Protein AF-A0A4R8S9M1-F1 (afdb_monomer_lite)

pLDDT: mean 86.36, std 16.36, range [26.0, 98.5]

Organism: NCBI:txid404941

Radius of gyration: 27.09 Å; chains: 1; bounding box: 75×40×61 Å

Structure (mmCIF, N/CA/C/O backbone):
data_AF-A0A4R8S9M1-F1
#
_entry.id   AF-A0A4R8S9M1-F1
#
loop_
_atom_site.group_PDB
_atom_site.id
_atom_site.type_symbol
_atom_site.label_atom_id
_atom_site.label_alt_id
_atom_site.label_comp_id
_atom_site.label_asym_id
_atom_site.label_entity_id
_atom_site.label_seq_id
_atom_site.pdbx_PDB_ins_code
_atom_site.Cartn_x
_atom_site.Cartn_y
_atom_site.Cartn_z
_atom_site.occupancy
_atom_site.B_iso_or_equiv
_atom_site.auth_seq_id
_atom_site.auth_comp_id
_atom_site.auth_asym_id
_atom_site.auth_atom_id
_atom_site.pdbx_PDB_model_num
ATOM 1 N N . MET A 1 1 ? -19.007 9.137 26.734 1.00 47.69 1 MET A N 1
ATOM 2 C CA . MET A 1 1 ? -18.682 9.636 25.382 1.00 47.69 1 MET A CA 1
ATOM 3 C C . MET A 1 1 ? -19.934 10.293 24.834 1.00 47.69 1 MET A C 1
ATOM 5 O O . MET A 1 1 ? -21.015 9.793 25.123 1.00 47.69 1 MET A O 1
ATOM 9 N N . THR A 1 2 ? -19.823 11.434 24.161 1.00 54.94 2 THR A N 1
ATOM 10 C CA . THR A 1 2 ? -20.973 12.052 23.487 1.00 54.94 2 THR A CA 1
ATOM 11 C C . THR A 1 2 ? -21.366 11.189 22.285 1.00 54.94 2 THR A C 1
ATOM 13 O O . THR A 1 2 ? -20.493 10.705 21.569 1.00 54.94 2 THR A O 1
ATOM 16 N N . ASP A 1 3 ? -22.663 10.936 22.097 1.00 81.00 3 ASP A N 1
ATOM 17 C CA . ASP A 1 3 ? -23.198 10.080 21.023 1.00 81.00 3 ASP A CA 1
ATOM 18 C C . ASP A 1 3 ? -23.434 10.921 19.754 1.00 81.00 3 ASP A C 1
ATOM 20 O O . ASP A 1 3 ? -24.541 11.008 19.219 1.00 81.00 3 ASP A O 1
ATOM 24 N N . ASP A 1 4 ? -22.381 11.617 19.326 1.00 90.38 4 ASP A N 1
ATOM 25 C CA . ASP A 1 4 ? -22.380 12.538 18.192 1.00 90.38 4 ASP A CA 1
ATOM 26 C C . ASP A 1 4 ? -21.537 11.983 17.036 1.00 90.38 4 ASP A C 1
ATOM 28 O O . ASP A 1 4 ? -20.560 11.265 17.250 1.00 90.38 4 ASP A O 1
ATOM 32 N N . VAL A 1 5 ? -21.888 12.359 15.806 1.00 91.06 5 VAL A N 1
ATOM 33 C CA . VAL A 1 5 ? -21.135 12.055 14.583 1.00 91.06 5 VAL A CA 1
ATOM 34 C C . VAL A 1 5 ? -20.460 13.308 14.036 1.00 91.06 5 VAL A C 1
ATOM 36 O O . VAL A 1 5 ? -20.968 14.421 14.192 1.00 91.06 5 VAL A O 1
ATOM 39 N N . VAL A 1 6 ? -19.335 13.135 13.344 1.00 92.38 6 VAL A N 1
ATOM 40 C CA . VAL A 1 6 ? -18.637 14.225 12.645 1.00 92.38 6 VAL A CA 1
ATOM 41 C C . VAL A 1 6 ? -19.187 14.352 11.226 1.00 92.38 6 VAL A C 1
ATOM 43 O O . VAL A 1 6 ? -19.059 13.423 10.435 1.00 92.38 6 VAL A O 1
ATOM 46 N N . LEU A 1 7 ? -19.776 15.497 10.887 1.00 93.38 7 LEU A N 1
ATOM 47 C CA . LEU A 1 7 ? -20.257 15.797 9.537 1.00 93.38 7 LEU A CA 1
ATOM 48 C C . LEU A 1 7 ? -19.093 16.155 8.611 1.00 93.38 7 LEU A C 1
ATOM 50 O O . LEU A 1 7 ? -18.141 16.819 9.032 1.00 93.38 7 LEU A O 1
ATOM 54 N N . LEU A 1 8 ? -19.202 15.764 7.344 1.00 90.19 8 LEU A N 1
ATOM 55 C CA . LEU A 1 8 ? -18.190 15.982 6.316 1.00 90.19 8 LEU A CA 1
ATOM 56 C C . LEU A 1 8 ? -18.757 16.771 5.129 1.00 90.19 8 LEU A C 1
ATOM 58 O O . LEU A 1 8 ? -19.916 16.611 4.752 1.00 90.19 8 LEU A O 1
ATOM 62 N N . ASP A 1 9 ? -17.921 17.615 4.523 1.00 86.88 9 ASP A N 1
ATOM 63 C CA . ASP A 1 9 ? -18.188 18.197 3.206 1.00 86.88 9 ASP A CA 1
ATOM 64 C C . ASP A 1 9 ? -17.932 17.175 2.079 1.00 86.88 9 ASP A C 1
ATOM 66 O O . ASP A 1 9 ? -17.386 16.093 2.302 1.00 86.88 9 ASP A O 1
ATOM 70 N N . ASP A 1 10 ? -18.281 17.515 0.836 1.00 83.44 10 ASP A N 1
ATOM 71 C CA . ASP A 1 10 ? -18.080 16.614 -0.310 1.00 83.44 10 ASP A CA 1
ATOM 72 C C . ASP A 1 10 ? -16.610 16.264 -0.591 1.00 83.44 10 ASP A C 1
ATOM 74 O O . ASP A 1 10 ? -16.338 15.257 -1.251 1.00 83.44 10 ASP A O 1
ATOM 78 N N . ALA A 1 11 ? -15.671 17.063 -0.076 1.00 78.94 11 ALA A N 1
ATOM 79 C CA . ALA A 1 11 ? -14.236 16.814 -0.150 1.00 78.94 11 ALA A CA 1
ATOM 80 C C . ALA A 1 11 ? -13.717 15.954 1.022 1.00 78.94 11 ALA A C 1
ATOM 82 O O . ALA A 1 11 ? -12.509 15.743 1.124 1.00 78.94 11 ALA A O 1
ATOM 83 N N . GLY A 1 12 ? -14.599 15.464 1.902 1.00 79.38 12 GLY A N 1
ATOM 84 C CA . GLY A 1 12 ? -14.258 14.617 3.046 1.00 79.38 12 GLY A CA 1
ATOM 85 C C . GLY A 1 12 ? -13.687 15.378 4.246 1.00 79.38 12 GLY A C 1
ATOM 86 O O . GLY A 1 12 ? -13.106 14.762 5.137 1.00 79.38 12 GLY A O 1
ATOM 87 N N . ARG A 1 13 ? -13.817 16.709 4.290 1.00 83.19 13 ARG A N 1
ATOM 88 C CA . ARG A 1 13 ? -13.321 17.539 5.397 1.00 83.19 13 ARG A CA 1
ATOM 89 C C . ARG A 1 13 ? -14.402 17.719 6.450 1.00 83.19 13 ARG A C 1
ATOM 91 O O . ARG A 1 13 ? -15.551 17.997 6.115 1.00 83.19 13 ARG A O 1
ATOM 98 N N . ALA A 1 14 ? -14.016 17.625 7.720 1.00 87.50 14 ALA A N 1
ATOM 99 C CA . ALA A 1 14 ? -14.917 17.888 8.836 1.00 87.50 14 ALA A CA 1
ATOM 100 C C . ALA A 1 14 ? -15.514 19.300 8.740 1.00 87.50 14 ALA A C 1
ATOM 102 O O . ALA A 1 14 ? -14.780 20.288 8.674 1.00 87.50 14 ALA A O 1
ATOM 103 N N . CYS A 1 15 ? -16.844 19.384 8.730 1.00 89.62 15 CYS A N 1
ATOM 104 C CA . CYS A 1 15 ? -17.589 20.634 8.565 1.00 89.62 15 CYS A CA 1
ATOM 105 C C . CYS A 1 15 ? -18.629 20.877 9.673 1.00 89.62 15 CYS A C 1
ATOM 107 O O . CYS A 1 15 ? -19.204 21.962 9.741 1.00 89.62 15 CYS A O 1
ATOM 109 N N . GLY A 1 16 ? -18.852 19.904 10.564 1.00 92.12 16 GLY A N 1
ATOM 110 C CA . GLY A 1 16 ? -19.790 20.034 11.677 1.00 92.12 16 GLY A CA 1
ATOM 111 C C . GLY A 1 16 ? -19.888 18.777 12.539 1.00 92.12 16 GLY A C 1
ATOM 112 O O . GLY A 1 16 ? -19.141 17.819 12.353 1.00 92.12 16 GLY A O 1
ATOM 113 N N . ILE A 1 17 ? -20.819 18.794 13.492 1.00 93.62 17 ILE A N 1
ATOM 114 C CA . ILE A 1 17 ? -21.136 17.681 14.395 1.00 93.62 17 ILE A CA 1
ATOM 115 C C . ILE A 1 17 ? -22.664 17.575 14.483 1.00 93.62 17 ILE A C 1
ATOM 117 O O . ILE A 1 17 ? -23.342 18.605 14.499 1.00 93.62 17 ILE A O 1
ATOM 121 N N . ALA A 1 18 ? -23.209 16.359 14.539 1.00 91.69 18 ALA A N 1
ATOM 122 C CA . ALA A 1 18 ? -24.642 16.122 14.716 1.00 91.69 18 ALA A CA 1
ATOM 123 C C . ALA A 1 18 ? -24.915 14.961 15.687 1.00 91.69 18 ALA A C 1
ATOM 125 O O . ALA A 1 18 ? -24.119 14.024 15.729 1.00 91.69 18 ALA A O 1
ATOM 126 N N . PRO A 1 19 ? -26.048 14.948 16.413 1.00 91.44 19 PRO A N 1
ATOM 127 C CA . PRO A 1 19 ? -26.391 13.824 17.278 1.00 91.44 19 PRO A CA 1
ATOM 128 C C . PRO A 1 19 ? -26.652 12.552 16.464 1.00 91.44 19 PRO A C 1
ATOM 130 O O . PRO A 1 19 ? -27.522 12.529 15.586 1.00 91.44 19 PRO A O 1
ATOM 133 N N . LYS A 1 20 ? -25.965 11.455 16.798 1.00 86.56 20 LYS A N 1
ATOM 134 C CA . LYS A 1 20 ? -26.131 10.143 16.144 1.00 86.56 20 LYS A CA 1
ATOM 135 C C . LYS A 1 20 ? -27.573 9.648 16.205 1.00 86.56 20 LYS A C 1
ATOM 137 O O . LYS A 1 20 ? -28.086 9.055 15.252 1.00 86.56 20 LYS A O 1
ATOM 142 N N . ALA A 1 21 ? -28.236 9.933 17.325 1.00 84.38 21 ALA A N 1
ATOM 143 C CA . ALA A 1 21 ? -29.626 9.579 17.571 1.00 84.38 21 ALA A CA 1
ATOM 144 C C . ALA A 1 21 ? -30.597 10.185 16.547 1.00 84.38 21 ALA A C 1
ATOM 146 O O . ALA A 1 21 ? -31.678 9.633 16.360 1.00 84.38 21 ALA A O 1
ATOM 147 N N . THR A 1 22 ? -30.243 11.290 15.883 1.00 85.44 22 THR A N 1
ATOM 148 C CA . THR A 1 22 ? -31.132 11.999 14.949 1.00 85.44 22 THR A CA 1
ATOM 149 C C . THR A 1 22 ? -30.590 12.103 13.530 1.00 85.44 22 THR A C 1
ATOM 151 O O . THR A 1 22 ? -31.388 12.322 12.634 1.00 85.44 22 THR A O 1
ATOM 154 N N . VAL A 1 23 ? -29.283 11.926 13.309 1.00 86.19 23 VAL A N 1
ATOM 155 C CA . VAL A 1 23 ? -28.641 12.177 12.003 1.00 86.19 23 VAL A CA 1
ATOM 156 C C . VAL A 1 23 ? -29.057 11.204 10.891 1.00 86.19 23 VAL A C 1
ATOM 158 O O . VAL A 1 23 ? -28.962 11.555 9.723 1.00 86.19 23 VAL A O 1
ATOM 161 N N . HIS A 1 24 ? -29.523 10.000 11.241 1.00 85.81 24 HIS A N 1
ATOM 162 C CA . HIS A 1 24 ? -29.902 8.969 10.270 1.00 85.81 24 HIS A CA 1
ATOM 163 C C . HIS A 1 24 ? -31.395 9.057 9.906 1.00 85.81 24 HIS A C 1
ATOM 165 O O . HIS A 1 24 ? -32.248 8.484 10.599 1.00 85.81 24 HIS A O 1
ATOM 171 N N . ASP A 1 25 ? -31.716 9.745 8.814 1.00 86.44 25 ASP A N 1
ATOM 172 C CA . ASP A 1 25 ? -33.063 9.912 8.253 1.00 86.44 25 ASP A CA 1
ATOM 173 C C . ASP A 1 25 ? -33.055 9.784 6.711 1.00 86.44 25 ASP A C 1
ATOM 175 O O . ASP A 1 25 ? -32.211 9.079 6.159 1.00 86.44 25 ASP A O 1
ATOM 179 N N . ASP A 1 26 ? -34.027 10.364 6.002 1.00 82.75 26 ASP A N 1
ATOM 180 C CA . ASP A 1 26 ? -34.107 10.324 4.534 1.00 82.75 26 ASP A CA 1
ATOM 181 C C . ASP A 1 26 ? -33.144 11.302 3.833 1.00 82.75 26 ASP A C 1
ATOM 183 O O . ASP A 1 26 ? -32.863 11.160 2.637 1.00 82.75 26 ASP A O 1
ATOM 187 N N . ASN A 1 27 ? -32.573 12.243 4.588 1.00 87.31 27 ASN A N 1
ATOM 188 C CA . ASN A 1 27 ? -31.642 13.278 4.157 1.00 87.31 27 ASN A CA 1
ATOM 189 C C . ASN A 1 27 ? -30.312 13.235 4.935 1.00 87.31 27 ASN A C 1
ATOM 191 O O . ASN A 1 27 ? -29.633 14.259 5.038 1.00 87.31 27 ASN A O 1
ATOM 195 N N . THR A 1 28 ? -29.909 12.053 5.427 1.00 89.19 28 THR A N 1
ATOM 196 C CA . THR A 1 28 ? -28.671 11.846 6.197 1.00 89.19 28 THR A CA 1
ATOM 197 C C . THR A 1 28 ? -27.464 12.546 5.546 1.00 89.19 28 THR A C 1
ATOM 199 O O . THR A 1 28 ? -27.039 12.156 4.443 1.00 89.19 28 THR A O 1
ATOM 202 N N . PRO A 1 29 ? -26.882 13.572 6.200 1.00 91.94 29 PRO A N 1
ATOM 203 C CA . PRO A 1 29 ? -25.710 14.268 5.686 1.00 91.94 29 PRO A CA 1
ATOM 204 C C . PRO A 1 29 ? -24.499 13.334 5.651 1.00 91.94 29 PRO A C 1
ATOM 206 O O . PRO A 1 29 ? -24.433 12.348 6.388 1.00 91.94 29 PRO A O 1
ATOM 209 N N . LEU A 1 30 ? -23.525 13.654 4.795 1.00 94.62 30 LEU A N 1
ATOM 210 C CA . LEU A 1 30 ? -22.267 12.915 4.778 1.00 94.62 30 LEU A CA 1
ATOM 211 C C . LEU A 1 30 ? -21.588 13.057 6.143 1.00 94.62 30 LEU A C 1
ATOM 213 O O . LEU A 1 30 ? -21.436 14.170 6.649 1.00 94.62 30 LEU A O 1
ATOM 217 N N . HIS A 1 31 ? -21.183 11.943 6.736 1.00 94.88 31 HIS A N 1
ATOM 218 C CA . HIS A 1 31 ? -20.515 11.942 8.031 1.00 94.88 31 HIS A CA 1
ATOM 219 C C . HIS A 1 31 ? -19.437 10.858 8.115 1.00 94.88 31 HIS A C 1
ATOM 221 O O . HIS A 1 31 ? -19.335 9.977 7.258 1.00 94.88 31 HIS A O 1
ATOM 227 N N . LEU A 1 32 ? -18.566 10.988 9.111 1.00 94.06 32 LEU A N 1
ATOM 228 C CA . LEU A 1 32 ? -17.448 10.087 9.344 1.00 94.06 32 LEU A CA 1
ATOM 229 C C . LEU A 1 32 ? -17.903 8.863 10.138 1.00 94.06 32 LEU A C 1
ATOM 231 O O . LEU A 1 32 ? -18.552 8.991 11.178 1.00 94.06 32 LEU A O 1
ATOM 235 N N . ALA A 1 33 ? -17.482 7.694 9.678 1.00 96.50 33 ALA A N 1
ATOM 236 C CA . ALA A 1 33 ? -17.698 6.409 10.322 1.00 96.50 33 ALA A CA 1
ATOM 237 C C . ALA A 1 33 ? -16.436 5.544 10.228 1.00 96.50 33 ALA A C 1
ATOM 239 O O . ALA A 1 33 ? -15.411 5.971 9.698 1.00 96.50 33 ALA A O 1
ATOM 240 N N . PHE A 1 34 ? -16.508 4.316 10.729 1.00 97.44 34 PHE A N 1
ATOM 241 C CA . PHE A 1 34 ? -15.503 3.286 10.503 1.00 97.44 34 PHE A CA 1
ATOM 242 C C . PHE A 1 34 ? -16.144 1.908 10.370 1.00 97.44 34 PHE A C 1
ATOM 244 O O . PHE A 1 34 ? -17.232 1.632 10.888 1.00 97.44 34 PHE A O 1
ATOM 251 N N . SER A 1 35 ? -15.402 1.001 9.742 1.00 98.31 35 SER A N 1
ATOM 252 C CA . SER A 1 35 ? -15.750 -0.412 9.653 1.00 98.31 35 SER A CA 1
ATOM 253 C C . SER A 1 35 ? -14.556 -1.276 10.047 1.00 98.31 35 SER A C 1
ATOM 255 O O . SER A 1 35 ? -13.429 -0.944 9.701 1.00 98.31 35 SER A O 1
ATOM 257 N N . CYS A 1 36 ? -14.773 -2.376 10.767 1.00 98.12 36 CYS A N 1
ATOM 258 C CA . CYS A 1 36 ? -13.709 -3.251 11.255 1.00 98.12 36 CYS A CA 1
ATOM 259 C C . CYS A 1 36 ? -14.004 -4.735 10.975 1.00 98.12 36 CYS A C 1
ATOM 261 O O . CYS A 1 36 ? -15.110 -5.221 11.234 1.00 98.12 36 CYS A O 1
ATOM 263 N N . TYR A 1 37 ? -13.003 -5.456 10.464 1.00 98.25 37 TYR A N 1
ATOM 264 C CA . TYR A 1 37 ? -12.996 -6.913 10.314 1.00 98.25 37 TYR A CA 1
ATOM 265 C C . TYR A 1 37 ? -12.011 -7.524 11.315 1.00 98.25 37 TYR A C 1
ATOM 267 O O . TYR A 1 37 ? -10.806 -7.295 11.243 1.00 98.25 37 TYR A O 1
ATOM 275 N N . LEU A 1 38 ? -12.522 -8.323 12.241 1.00 97.75 38 LEU A N 1
ATOM 276 C CA . LEU A 1 38 ? -11.750 -9.044 13.239 1.00 97.75 38 LEU A CA 1
ATOM 277 C C . LEU A 1 38 ? -11.515 -10.471 12.760 1.00 97.75 38 LEU A C 1
ATOM 279 O O . LEU A 1 38 ? -12.460 -11.205 12.468 1.00 97.75 38 LEU A O 1
ATOM 283 N N . PHE A 1 39 ? -10.250 -10.853 12.695 1.00 95.19 39 PHE A N 1
ATOM 284 C CA . PHE A 1 39 ? -9.803 -12.184 12.333 1.00 95.19 39 PHE A CA 1
ATOM 285 C C . PHE A 1 39 ? -9.340 -12.965 13.561 1.00 95.19 39 PHE A C 1
ATOM 287 O O . PHE A 1 39 ? -9.036 -12.406 14.618 1.00 95.19 39 PHE A O 1
ATOM 294 N N . ASP A 1 40 ? -9.259 -14.280 13.413 1.00 86.88 40 ASP A N 1
ATOM 295 C CA . ASP A 1 40 ? -8.470 -15.087 14.329 1.00 86.88 40 ASP A CA 1
ATOM 296 C C . ASP A 1 40 ? -6.972 -14.755 14.149 1.00 86.88 40 ASP A C 1
ATOM 298 O O . ASP A 1 40 ? -6.581 -14.250 13.092 1.00 86.88 40 ASP A O 1
ATOM 302 N N . PRO A 1 41 ? -6.091 -15.075 15.113 1.00 84.31 41 PRO A N 1
ATOM 303 C CA . PRO A 1 41 ? -4.670 -14.730 15.022 1.00 84.31 41 PRO A CA 1
ATOM 304 C C . PRO A 1 41 ? -3.935 -15.306 13.798 1.00 84.31 41 PRO A C 1
ATOM 306 O O . PRO A 1 41 ? -2.836 -14.853 13.484 1.00 84.31 41 PRO A O 1
ATOM 309 N N . SER A 1 42 ? -4.502 -16.311 13.114 1.00 75.88 42 SER A N 1
ATOM 310 C CA . SER A 1 42 ? -3.957 -16.862 11.866 1.00 75.88 42 SER A CA 1
ATOM 311 C C . SER A 1 42 ? -4.493 -16.208 10.586 1.00 75.88 42 SER A C 1
ATOM 313 O O . SER A 1 42 ? -4.088 -16.629 9.504 1.00 75.88 42 SER A O 1
ATOM 315 N N . TYR A 1 43 ? -5.374 -15.205 10.688 1.00 80.81 43 TYR A N 1
ATOM 316 C CA . TYR A 1 43 ? -6.021 -14.518 9.559 1.00 80.81 43 TYR A CA 1
ATOM 317 C C . TYR A 1 43 ? -6.857 -15.424 8.645 1.00 80.81 43 TYR A C 1
ATOM 319 O O . TYR A 1 43 ? -7.178 -15.069 7.515 1.00 80.81 43 TYR A O 1
ATOM 327 N N . ARG A 1 44 ? -7.256 -16.610 9.114 1.00 77.00 44 ARG A N 1
ATOM 328 C CA . ARG A 1 44 ? -7.986 -17.582 8.286 1.00 77.00 44 ARG A CA 1
ATOM 329 C C . ARG A 1 44 ? -9.490 -17.452 8.428 1.00 77.00 44 ARG A C 1
ATOM 331 O O . ARG A 1 44 ? -10.212 -17.666 7.455 1.00 77.00 44 ARG A O 1
ATOM 338 N N . PHE A 1 45 ? -9.959 -17.128 9.623 1.00 87.06 45 PHE A N 1
ATOM 339 C CA . PHE A 1 45 ? -11.361 -16.988 9.964 1.00 87.06 45 PHE A CA 1
ATOM 340 C C . PHE A 1 45 ? -11.646 -15.547 10.346 1.00 87.06 45 PHE A C 1
ATOM 342 O O . PHE A 1 45 ? -10.889 -14.929 11.086 1.00 87.06 45 PHE A O 1
ATOM 349 N N . VAL A 1 46 ? -12.767 -15.033 9.862 1.00 97.12 46 VAL A N 1
ATOM 350 C CA . VAL A 1 46 ? -13.266 -13.699 10.165 1.00 97.12 46 VAL A CA 1
ATOM 351 C C . VAL A 1 46 ? -14.532 -13.799 11.006 1.00 97.12 46 VAL A C 1
ATOM 353 O O . VAL A 1 46 ? -15.376 -14.676 10.787 1.00 97.12 46 VAL A O 1
ATOM 356 N N . LEU A 1 47 ? -14.660 -12.908 11.981 1.00 98.25 47 LEU A N 1
ATOM 357 C CA . LEU A 1 47 ? -15.831 -12.793 12.830 1.00 98.25 47 LEU A CA 1
ATOM 358 C C . LEU A 1 47 ? -16.910 -11.995 12.098 1.00 98.25 47 LEU A C 1
ATOM 360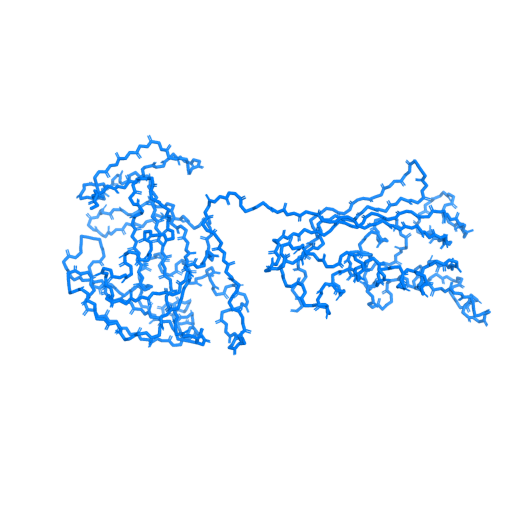 O O . LEU A 1 47 ? -16.729 -10.818 11.793 1.00 98.25 47 LEU A O 1
ATOM 364 N N . LEU A 1 48 ? -18.064 -12.602 11.862 1.00 98.38 48 LEU A N 1
ATOM 365 C CA . LEU A 1 48 ? -19.273 -11.875 11.497 1.00 98.38 48 LEU A CA 1
ATOM 366 C C . LEU A 1 48 ? -20.147 -11.667 12.722 1.00 98.38 48 LEU A C 1
ATOM 368 O O . LEU A 1 48 ? -20.256 -12.558 13.569 1.00 98.38 48 LEU A O 1
ATOM 372 N N . THR A 1 49 ? -20.842 -10.539 12.752 1.00 98.50 49 THR A N 1
ATOM 373 C CA . THR A 1 49 ? -21.827 -10.219 13.784 1.00 98.50 49 THR A CA 1
ATOM 374 C C . THR A 1 49 ? -23.187 -9.989 13.147 1.00 98.50 49 THR A C 1
ATOM 376 O O . THR A 1 49 ? -23.318 -9.508 12.019 1.00 98.50 49 THR A O 1
ATOM 379 N N . GLN A 1 50 ? -24.226 -10.404 13.855 1.00 98.38 50 GLN A N 1
ATOM 380 C CA . GLN A 1 50 ? -25.605 -10.101 13.536 1.00 98.38 50 GLN A CA 1
ATOM 381 C C . GLN A 1 50 ? -26.016 -8.907 14.383 1.00 98.38 50 GLN A C 1
ATOM 383 O O . GLN A 1 50 ? -25.953 -8.969 15.611 1.00 98.38 50 GLN A O 1
ATOM 388 N N . ARG A 1 51 ? -26.443 -7.825 13.737 1.00 98.00 51 ARG A N 1
ATOM 389 C CA . ARG A 1 51 ? -26.890 -6.614 14.433 1.00 98.00 51 ARG A CA 1
ATOM 390 C C . ARG A 1 51 ? -28.084 -6.930 15.331 1.00 98.00 51 ARG A C 1
ATOM 392 O O . ARG A 1 51 ? -28.974 -7.677 14.921 1.00 98.00 51 ARG A O 1
ATOM 399 N N . ALA A 1 52 ? -28.124 -6.354 16.531 1.00 97.00 52 ALA A N 1
ATOM 400 C CA . ALA A 1 52 ? -29.275 -6.482 17.419 1.00 97.00 52 ALA A CA 1
ATOM 401 C C . ALA A 1 52 ? -30.572 -6.019 16.733 1.00 97.00 52 ALA A C 1
ATOM 403 O O . ALA A 1 52 ? -30.583 -5.119 15.889 1.00 97.00 52 ALA A O 1
ATOM 404 N N . TRP A 1 53 ? -31.692 -6.639 17.098 1.00 96.38 53 TRP A N 1
ATOM 405 C CA . TRP A 1 53 ? -33.004 -6.312 16.527 1.00 96.38 53 TRP A CA 1
ATOM 406 C C . TRP A 1 53 ? -33.520 -4.932 16.956 1.00 96.38 53 TRP A C 1
ATOM 408 O O . TRP A 1 53 ? -34.380 -4.364 16.292 1.00 96.38 53 TRP A O 1
ATOM 418 N N . SER A 1 54 ? -32.972 -4.381 18.040 1.00 93.12 54 SER A N 1
ATOM 419 C CA . SER A 1 54 ? -33.239 -3.033 18.550 1.00 93.12 54 SER A CA 1
ATOM 420 C C . SER A 1 54 ? -32.556 -1.923 17.739 1.00 93.12 54 SER A C 1
ATOM 422 O O . SER A 1 54 ? -32.862 -0.746 17.937 1.00 93.12 54 SER A O 1
ATOM 424 N N . LYS A 1 55 ? -31.625 -2.254 16.830 1.00 89.62 55 LYS A N 1
ATOM 425 C CA . LYS A 1 55 ? -30.886 -1.256 16.046 1.00 89.62 55 LYS A CA 1
ATOM 426 C C . LYS A 1 55 ? -31.813 -0.519 15.082 1.00 89.62 55 LYS A C 1
ATOM 428 O O . LYS A 1 55 ? -32.551 -1.129 14.316 1.00 89.62 55 LYS A O 1
ATOM 433 N N . ARG A 1 56 ? -31.697 0.813 15.056 1.00 86.81 56 ARG A N 1
ATOM 434 C CA . ARG A 1 56 ? -32.468 1.680 14.149 1.00 86.81 56 ARG A CA 1
ATOM 435 C C . ARG A 1 56 ? -32.190 1.392 12.672 1.00 86.81 56 ARG A C 1
ATOM 437 O O . ARG A 1 56 ? -33.118 1.381 11.871 1.00 86.81 56 ARG A O 1
ATOM 444 N N . THR A 1 57 ? -30.922 1.173 12.321 1.00 88.38 57 THR A N 1
ATOM 445 C CA . THR A 1 57 ? -30.479 0.919 10.945 1.00 88.38 57 THR A CA 1
ATOM 446 C C . THR A 1 57 ? -30.133 -0.565 10.764 1.00 88.38 57 THR A C 1
ATOM 448 O O . THR A 1 57 ? -29.383 -1.130 11.563 1.00 88.38 57 THR A O 1
ATOM 451 N N . TRP A 1 58 ? -30.709 -1.209 9.742 1.00 93.44 58 TRP A N 1
ATOM 452 C CA . TRP A 1 58 ? -30.604 -2.647 9.432 1.00 93.44 58 TRP A CA 1
ATOM 453 C C . TRP A 1 58 ? -30.622 -3.577 10.673 1.00 93.44 58 TRP A C 1
ATOM 455 O O . TRP A 1 58 ? -29.609 -4.218 10.973 1.00 93.44 58 TRP A O 1
ATOM 465 N N . PRO A 1 59 ? -31.740 -3.668 11.420 1.00 95.38 59 PRO A N 1
ATOM 466 C CA . PRO A 1 59 ? -31.864 -4.616 12.529 1.00 95.38 59 PRO A CA 1
ATOM 467 C C . PRO A 1 59 ? -31.764 -6.066 12.037 1.00 95.38 59 PRO A C 1
ATOM 469 O O . PRO A 1 59 ? -32.309 -6.414 10.991 1.00 95.38 59 PRO A O 1
ATOM 472 N N . GLY A 1 60 ? -31.066 -6.923 12.785 1.00 96.38 60 GLY A N 1
ATOM 473 C CA . GLY A 1 60 ? -30.993 -8.362 12.507 1.00 96.38 60 GLY A CA 1
ATOM 474 C C . GLY A 1 60 ? -30.148 -8.778 11.296 1.00 96.38 60 GLY A C 1
ATOM 475 O O . GLY A 1 60 ? -30.000 -9.980 11.058 1.00 96.38 60 GLY A O 1
ATOM 476 N N . ILE A 1 61 ? -29.575 -7.843 10.528 1.00 96.88 61 ILE A N 1
ATOM 477 C CA . ILE A 1 61 ? -28.718 -8.193 9.386 1.00 96.88 61 ILE A CA 1
ATOM 478 C C . ILE A 1 61 ? -27.352 -8.700 9.863 1.00 96.88 61 ILE A C 1
ATOM 480 O O . ILE A 1 61 ? -26.793 -8.210 10.848 1.00 96.88 61 ILE A O 1
ATOM 484 N N . TRP A 1 62 ? -26.793 -9.660 9.130 1.00 98.25 62 TRP A N 1
ATOM 485 C CA . TRP A 1 62 ? -25.403 -10.077 9.294 1.00 98.25 62 TRP A CA 1
ATOM 486 C C . TRP A 1 62 ? -24.458 -9.071 8.628 1.00 98.25 62 TRP A C 1
ATOM 488 O O . TRP A 1 62 ? -24.718 -8.602 7.523 1.00 98.25 62 TRP A O 1
ATOM 498 N N . SER A 1 63 ? -23.349 -8.747 9.283 1.00 98.25 63 SER A N 1
ATOM 499 C CA . SER A 1 63 ? -22.345 -7.793 8.806 1.00 98.25 63 SER A CA 1
ATOM 500 C C . SER A 1 63 ? -20.936 -8.252 9.191 1.00 98.25 63 SER A C 1
ATOM 502 O O . SER A 1 63 ? -20.765 -9.242 9.908 1.00 98.25 63 SER A O 1
ATOM 504 N N . ASN A 1 64 ? -19.925 -7.525 8.711 1.00 97.94 64 ASN A N 1
ATOM 505 C CA . ASN A 1 64 ? -18.572 -7.550 9.267 1.00 97.94 64 ASN A CA 1
ATOM 506 C C . ASN A 1 64 ? -18.569 -7.248 10.780 1.00 97.94 64 ASN A C 1
ATOM 508 O O . ASN A 1 64 ? -19.576 -6.817 11.337 1.00 97.94 64 ASN A O 1
ATOM 512 N N . SER A 1 65 ? -17.427 -7.458 11.429 1.00 98.31 65 SER A N 1
ATOM 513 C CA . SER A 1 65 ? -17.331 -7.628 12.882 1.00 98.31 65 SER A CA 1
ATOM 514 C C . SER A 1 65 ? -17.868 -6.462 13.710 1.00 98.31 65 SER A C 1
ATOM 516 O O . SER A 1 65 ? -18.650 -6.695 14.625 1.00 98.31 65 SER A O 1
ATOM 518 N N . CYS A 1 66 ? -17.466 -5.227 13.412 1.00 97.94 66 CYS A N 1
ATOM 519 C CA . CYS A 1 66 ? -17.881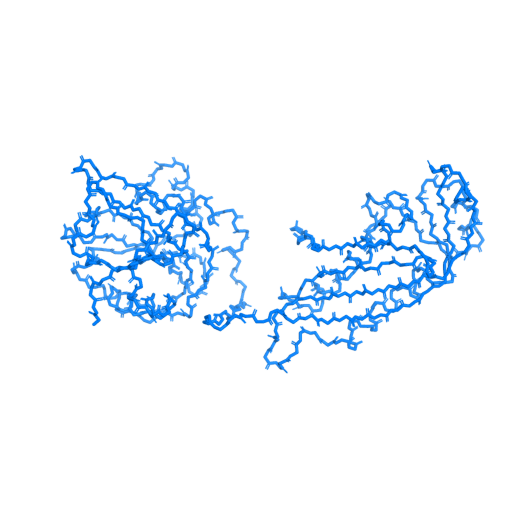 -4.052 14.178 1.00 97.94 66 CYS A CA 1
ATOM 520 C C . CYS A 1 66 ? -17.870 -2.804 13.285 1.00 97.94 66 CYS A C 1
ATOM 522 O O . CYS A 1 66 ? -16.981 -2.648 12.447 1.00 97.94 66 CYS A O 1
ATOM 524 N N . CYS A 1 67 ? -18.861 -1.925 13.433 1.00 97.44 67 CYS A N 1
ATOM 525 C CA . CYS A 1 67 ? -18.929 -0.631 12.746 1.00 97.44 67 CYS A CA 1
ATOM 526 C C . CYS A 1 67 ? -19.388 0.440 13.734 1.00 97.44 67 CYS A C 1
ATOM 528 O O . CYS A 1 67 ? -20.141 0.151 14.667 1.00 97.44 67 CYS A O 1
ATOM 530 N N . GLY A 1 68 ? -18.996 1.685 13.506 1.00 95.00 68 GLY A N 1
ATOM 531 C CA . GLY A 1 68 ? -19.405 2.775 14.376 1.00 95.00 68 GLY A CA 1
ATOM 532 C C . GLY A 1 68 ? -18.966 4.135 13.870 1.00 95.00 68 GLY A C 1
ATOM 533 O O . GLY A 1 68 ? -18.512 4.288 12.740 1.00 95.00 68 GLY A O 1
ATOM 534 N N . HIS A 1 69 ? -19.098 5.118 14.751 1.00 94.75 69 HIS A N 1
ATOM 535 C CA . HIS A 1 69 ? -18.780 6.511 14.482 1.00 94.75 69 HIS A CA 1
ATOM 536 C C . HIS A 1 69 ? -17.712 6.953 15.479 1.00 94.75 69 HIS A C 1
ATOM 538 O O . HIS A 1 69 ? -17.919 6.760 16.682 1.00 94.75 69 HIS A O 1
ATOM 544 N N . PRO A 1 70 ? -16.573 7.501 15.027 1.00 90.81 70 PRO A N 1
ATOM 545 C CA . PRO A 1 70 ? -15.595 8.059 15.945 1.00 90.81 70 PRO A CA 1
ATOM 546 C C . PRO A 1 70 ? -16.187 9.316 16.601 1.00 90.81 70 PRO A C 1
ATOM 548 O O . PRO A 1 70 ? -16.702 10.186 15.886 1.00 90.81 70 PRO A O 1
ATOM 551 N N . PRO A 1 71 ? -16.128 9.449 17.939 1.00 88.94 71 PRO A N 1
ATOM 552 C CA . PRO A 1 71 ? -16.535 10.685 18.589 1.00 88.94 71 PRO A CA 1
ATOM 553 C C . PRO A 1 71 ? -15.687 11.873 18.098 1.00 88.94 71 PRO A C 1
ATOM 555 O O . PRO A 1 71 ? -14.522 11.690 17.725 1.00 88.94 71 PRO A O 1
ATOM 558 N N . PRO A 1 72 ? -16.217 13.109 18.118 1.00 86.12 72 PRO A N 1
ATOM 559 C CA . PRO A 1 72 ? -15.476 14.277 17.657 1.00 86.12 72 PRO A CA 1
ATOM 560 C C . PRO A 1 72 ? -14.123 14.444 18.365 1.00 86.12 72 PRO A C 1
ATOM 562 O O . PRO A 1 72 ? -14.058 14.542 19.588 1.00 86.12 72 PRO A O 1
ATOM 565 N N . GLY A 1 73 ? -13.044 14.507 17.580 1.00 83.06 73 GLY A N 1
ATOM 566 C CA . GLY A 1 73 ? -11.677 14.693 18.079 1.00 83.06 73 GLY A CA 1
ATOM 567 C C . GLY A 1 73 ? -10.985 13.429 18.603 1.00 83.06 73 GLY A C 1
ATOM 568 O O . GLY A 1 73 ? -9.843 13.534 19.043 1.00 83.06 73 GLY A O 1
ATOM 569 N N . VAL A 1 74 ? -11.635 12.262 18.547 1.00 84.19 74 VAL A N 1
ATOM 570 C CA . VAL A 1 74 ? -11.048 10.969 18.939 1.00 84.19 74 VAL A CA 1
ATOM 571 C C . VAL A 1 74 ? -10.412 10.290 17.722 1.00 84.19 74 VAL A C 1
ATOM 573 O O . VAL A 1 74 ? -10.974 10.329 16.624 1.00 84.19 74 VAL A O 1
ATOM 576 N N . ASP A 1 75 ? -9.241 9.670 17.908 1.00 85.81 75 ASP A N 1
ATOM 577 C CA . ASP A 1 75 ? -8.588 8.877 16.859 1.00 85.81 75 ASP A CA 1
ATOM 578 C C . ASP A 1 75 ? -9.474 7.686 16.468 1.00 85.81 75 ASP A C 1
ATOM 580 O O . ASP A 1 75 ? -10.060 7.014 17.319 1.00 85.81 75 ASP A O 1
ATOM 584 N N . ILE A 1 76 ? -9.582 7.403 15.168 1.00 88.38 76 ILE A N 1
ATOM 585 C CA . ILE A 1 76 ? -10.464 6.336 14.679 1.00 88.38 76 ILE A CA 1
ATOM 586 C C . ILE A 1 76 ? -10.044 4.972 15.242 1.00 88.38 76 ILE A C 1
ATOM 588 O O . ILE A 1 76 ? -10.903 4.157 15.566 1.00 88.38 76 ILE A O 1
ATOM 592 N N . SER A 1 77 ? -8.745 4.726 15.409 1.00 87.19 77 SER A N 1
ATOM 593 C CA . SER A 1 77 ? -8.225 3.464 15.945 1.00 87.19 77 SER A CA 1
ATOM 594 C C . SER A 1 77 ? -8.618 3.284 17.411 1.00 87.19 77 SER A C 1
ATOM 596 O O . SER A 1 77 ? -9.015 2.190 17.806 1.00 87.19 77 SER A O 1
ATOM 598 N N . GLU A 1 78 ? -8.571 4.358 18.203 1.00 89.31 78 GLU A N 1
ATOM 599 C CA . GLU A 1 78 ? -9.052 4.362 19.591 1.00 89.31 78 GLU A CA 1
ATOM 600 C C . GLU A 1 78 ? -10.565 4.112 19.644 1.00 89.31 78 GLU A C 1
ATOM 602 O O . GLU A 1 78 ? -11.026 3.238 20.378 1.00 89.31 78 GLU A O 1
ATOM 607 N N . ALA A 1 79 ? -11.335 4.793 18.789 1.00 92.56 79 ALA A N 1
ATOM 608 C CA . ALA A 1 79 ? -12.778 4.588 18.692 1.00 92.56 79 ALA A CA 1
ATOM 609 C C . ALA A 1 79 ? -13.148 3.150 18.282 1.00 92.56 79 ALA A C 1
ATOM 611 O O . ALA A 1 79 ? -14.128 2.605 18.790 1.00 92.56 79 ALA A O 1
ATOM 612 N N . ILE A 1 80 ? -12.366 2.517 17.399 1.00 97.00 80 ILE A N 1
ATOM 613 C CA . ILE A 1 80 ? -12.542 1.110 17.015 1.00 97.00 80 ILE A CA 1
ATOM 614 C C . ILE A 1 80 ? -12.308 0.191 18.213 1.00 97.00 80 ILE A C 1
ATOM 616 O O . ILE A 1 80 ? -13.145 -0.672 18.466 1.00 97.00 80 ILE A O 1
ATOM 620 N N . ILE A 1 81 ? -11.206 0.369 18.948 1.00 94.50 81 ILE A N 1
ATOM 621 C CA . ILE A 1 81 ? -10.867 -0.470 20.110 1.00 94.50 81 ILE A CA 1
ATOM 622 C C . ILE A 1 81 ? -11.968 -0.375 21.170 1.00 94.50 81 ILE A C 1
ATOM 624 O O . ILE A 1 81 ? -12.484 -1.400 21.617 1.00 94.50 81 ILE A O 1
ATOM 628 N N . GLU A 1 82 ? -12.387 0.844 21.512 1.00 95.19 82 GLU A N 1
ATOM 629 C CA . GLU A 1 82 ? -13.466 1.090 22.474 1.00 95.19 82 GLU A CA 1
ATOM 630 C C . GLU A 1 82 ? -14.797 0.487 22.006 1.00 95.19 82 GLU A C 1
ATOM 632 O O . GLU A 1 82 ? -15.511 -0.150 22.783 1.00 95.19 82 GLU A O 1
ATOM 637 N N . ARG A 1 83 ? -15.133 0.622 20.715 1.00 97.06 83 ARG A N 1
ATOM 638 C CA . ARG A 1 83 ? -16.373 0.062 20.163 1.00 97.06 83 ARG A CA 1
ATOM 639 C C . ARG A 1 83 ? -16.352 -1.461 20.127 1.00 97.06 83 ARG A C 1
ATOM 641 O O . ARG A 1 83 ? -17.363 -2.072 20.457 1.00 97.06 83 ARG A O 1
ATOM 648 N N . VAL A 1 84 ? -15.227 -2.075 19.766 1.00 97.88 84 VAL A N 1
ATOM 649 C CA . VAL A 1 84 ? -15.059 -3.535 19.790 1.00 97.88 84 VAL A CA 1
ATOM 650 C C . VAL A 1 84 ? -15.176 -4.054 21.217 1.00 97.88 84 VAL A C 1
ATOM 652 O O . VAL A 1 84 ? -15.900 -5.023 21.446 1.00 97.88 84 VAL A O 1
ATOM 655 N N . HIS A 1 85 ? -14.554 -3.384 22.186 1.00 97.31 85 HIS A N 1
ATOM 656 C CA . HIS A 1 85 ? -14.712 -3.745 23.588 1.00 97.31 85 HIS A CA 1
ATOM 657 C C . HIS A 1 85 ? -16.175 -3.627 24.041 1.00 97.31 85 HIS A C 1
ATOM 659 O O . HIS A 1 85 ? -16.710 -4.553 24.648 1.00 97.31 85 HIS A O 1
ATOM 665 N N . TYR A 1 86 ? -16.850 -2.533 23.686 1.00 97.38 86 TYR A N 1
ATOM 666 C CA . TYR A 1 86 ? -18.246 -2.296 24.046 1.00 97.38 86 TYR A CA 1
ATOM 667 C C . TYR A 1 86 ? -19.231 -3.284 23.400 1.00 97.38 86 TYR A C 1
ATOM 669 O O . TYR A 1 86 ? -20.134 -3.776 24.074 1.00 97.38 86 TYR A O 1
ATOM 677 N N . GLU A 1 87 ? -19.092 -3.572 22.102 1.00 97.94 87 GLU A N 1
ATOM 678 C CA . GLU A 1 87 ? -20.027 -4.438 21.371 1.00 97.94 87 GLU A CA 1
ATOM 679 C C . GLU A 1 87 ? -19.740 -5.927 21.572 1.00 97.94 87 GLU A C 1
ATOM 681 O O . GLU A 1 87 ? -20.674 -6.729 21.579 1.00 97.94 87 GLU A O 1
ATOM 686 N N . LEU A 1 88 ? -18.468 -6.313 21.717 1.00 97.94 88 LEU A N 1
ATOM 687 C CA . LEU A 1 88 ? -18.030 -7.713 21.668 1.00 97.94 88 LEU A CA 1
ATOM 688 C C . LEU A 1 88 ? -17.371 -8.208 22.956 1.00 97.94 88 LEU A C 1
ATOM 690 O O . LEU A 1 88 ? -17.134 -9.411 23.071 1.00 97.94 88 LEU A O 1
ATOM 694 N N . GLY A 1 89 ? -17.085 -7.326 23.914 1.00 97.44 89 GLY A N 1
ATOM 695 C CA . GLY A 1 89 ? -16.520 -7.700 25.210 1.00 97.44 89 GLY A CA 1
ATOM 696 C C . GLY A 1 89 ? -15.089 -8.234 25.138 1.00 97.44 89 GLY A C 1
ATOM 697 O O . GLY A 1 89 ? -14.679 -8.956 26.041 1.00 97.44 89 GLY A O 1
ATOM 698 N N . VAL A 1 90 ? -14.345 -7.923 24.070 1.00 96.19 90 VAL A N 1
ATOM 699 C CA . VAL A 1 90 ? -12.994 -8.456 23.817 1.00 96.19 90 VAL A CA 1
ATOM 700 C C . VAL A 1 90 ? -11.983 -7.352 23.585 1.00 96.19 90 VAL A C 1
ATOM 702 O O . VAL A 1 90 ? -12.328 -6.256 23.144 1.00 96.19 90 VAL A O 1
ATOM 705 N N . GLN A 1 91 ? -10.722 -7.670 23.854 1.00 92.94 91 GLN A N 1
ATOM 706 C CA . GLN A 1 91 ? -9.591 -6.869 23.400 1.00 92.94 91 GLN A CA 1
ATOM 707 C C . GLN A 1 91 ? -9.172 -7.293 21.990 1.00 92.94 91 GLN A C 1
ATOM 709 O O . GLN A 1 91 ? -9.188 -8.479 21.649 1.00 92.94 91 GLN A O 1
ATOM 714 N N . MET A 1 92 ? -8.774 -6.320 21.172 1.00 93.31 92 MET A N 1
ATOM 715 C CA . MET A 1 92 ? -8.259 -6.562 19.825 1.00 93.31 92 MET A CA 1
ATOM 716 C C . MET A 1 92 ? -6.807 -6.120 19.676 1.00 93.31 92 MET A C 1
ATOM 718 O O . MET A 1 92 ? -6.314 -5.279 20.427 1.00 93.31 92 MET A O 1
ATOM 722 N N . SER A 1 93 ? -6.122 -6.666 18.670 1.00 82.88 93 SER A N 1
ATOM 723 C CA . SER A 1 93 ? -4.860 -6.103 18.192 1.00 82.88 93 SER A CA 1
ATOM 724 C C . SER A 1 93 ? -5.062 -4.674 17.689 1.00 82.88 93 SER A C 1
ATOM 726 O O . SER A 1 93 ? -6.168 -4.301 17.304 1.00 82.88 93 SER A O 1
ATOM 728 N N . SER A 1 94 ? -3.977 -3.903 17.593 1.00 77.81 94 SER A N 1
ATOM 729 C CA . SER A 1 94 ? -4.013 -2.574 16.971 1.00 77.81 94 SER A CA 1
ATOM 730 C C . SER A 1 94 ? -4.718 -2.627 15.597 1.00 77.81 94 SER A C 1
ATOM 732 O O . SER A 1 94 ? -4.309 -3.441 14.754 1.00 77.81 94 SER A O 1
ATOM 734 N N . PRO A 1 95 ? -5.787 -1.833 15.372 1.00 84.38 95 PRO A N 1
ATOM 735 C CA . PRO A 1 95 ? -6.506 -1.809 14.102 1.00 84.38 95 PRO A CA 1
ATOM 736 C C . PRO A 1 95 ? -5.586 -1.397 12.948 1.00 84.38 95 PRO A C 1
ATOM 738 O O . PRO A 1 95 ? -4.931 -0.363 13.007 1.00 84.38 95 PRO A O 1
ATOM 741 N N . GLN A 1 96 ? -5.569 -2.181 11.873 1.00 82.06 96 GLN A N 1
ATOM 742 C CA . GLN A 1 96 ? -4.799 -1.913 10.659 1.00 82.06 96 GLN A CA 1
ATOM 743 C C . GLN A 1 96 ? -5.717 -1.377 9.566 1.00 82.06 96 GLN A C 1
ATOM 745 O O . GLN A 1 96 ? -6.711 -2.014 9.229 1.00 82.06 96 GLN A O 1
ATOM 750 N N . LEU A 1 97 ? -5.397 -0.217 8.998 1.00 82.56 97 LEU A N 1
ATOM 751 C CA . LEU A 1 97 ? -6.206 0.386 7.942 1.00 82.56 97 LEU A CA 1
ATOM 752 C C . LEU A 1 97 ? -6.051 -0.392 6.625 1.00 82.56 97 LEU A C 1
ATOM 754 O O . LEU A 1 97 ? -4.948 -0.540 6.110 1.00 82.56 97 LEU A O 1
ATOM 758 N N . ALA A 1 98 ? -7.163 -0.870 6.071 1.00 80.25 98 ALA A N 1
ATOM 759 C CA . ALA A 1 98 ? -7.205 -1.696 4.865 1.00 80.25 98 ALA A CA 1
ATOM 760 C C . ALA A 1 98 ? -7.840 -0.983 3.661 1.00 80.25 98 ALA A C 1
ATOM 762 O O . ALA A 1 98 ? -7.351 -1.133 2.544 1.00 80.25 98 ALA A O 1
ATOM 763 N N . LEU A 1 99 ? -8.910 -0.202 3.860 1.00 80.69 99 LEU A N 1
ATOM 764 C CA . LEU A 1 99 ? -9.521 0.617 2.803 1.00 80.69 99 LEU A CA 1
ATOM 765 C C . LEU A 1 99 ? -9.682 2.065 3.297 1.00 80.69 99 LEU A C 1
ATOM 767 O O . LEU A 1 99 ? -10.715 2.373 3.894 1.00 80.69 99 LEU A O 1
ATOM 771 N N . PRO A 1 100 ? -8.694 2.952 3.073 1.00 82.50 100 PRO A N 1
ATOM 772 C CA . PRO A 1 100 ? -8.720 4.332 3.571 1.00 82.50 100 PRO A CA 1
ATOM 773 C C . PRO A 1 100 ? -9.869 5.159 2.986 1.00 82.50 100 PRO A C 1
ATOM 775 O O . PRO A 1 100 ? -10.545 5.879 3.711 1.00 82.50 100 PRO A O 1
ATOM 778 N N . ASP A 1 101 ? -10.132 5.001 1.689 1.00 83.62 101 ASP A N 1
ATOM 779 C CA . ASP A 1 101 ? -11.048 5.871 0.943 1.00 83.62 101 ASP A CA 1
ATOM 780 C C . ASP A 1 101 ? -12.442 5.254 0.760 1.00 83.62 101 ASP A C 1
ATOM 782 O O . ASP A 1 101 ? -13.182 5.605 -0.166 1.00 83.62 101 ASP A O 1
ATOM 786 N N . PHE A 1 102 ? -12.809 4.268 1.586 1.00 90.12 102 PHE A N 1
ATOM 787 C CA . PHE A 1 102 ? -14.118 3.638 1.454 1.00 90.12 102 PHE A CA 1
ATOM 788 C C . PHE A 1 102 ? -15.223 4.639 1.809 1.00 90.12 102 PHE A C 1
ATOM 790 O O . PHE A 1 102 ? -15.289 5.168 2.915 1.00 90.12 102 PHE A O 1
ATOM 797 N N . ARG A 1 103 ? -16.113 4.886 0.848 1.00 92.62 103 ARG A N 1
ATOM 798 C CA . ARG A 1 103 ? -17.285 5.754 0.971 1.00 92.62 103 ARG A CA 1
ATOM 799 C C . ARG A 1 103 ? -18.482 5.030 0.381 1.00 92.62 103 ARG A C 1
ATOM 801 O O . ARG A 1 103 ? -18.362 4.397 -0.671 1.00 92.62 103 ARG A O 1
ATOM 808 N N . TYR A 1 104 ? -19.634 5.131 1.031 1.00 94.00 104 TYR A N 1
ATOM 809 C CA . TYR A 1 104 ? -20.859 4.520 0.529 1.00 94.00 104 TYR A CA 1
ATOM 810 C C . TYR A 1 104 ? -22.098 5.319 0.926 1.00 94.00 104 TYR A C 1
ATOM 812 O O . TYR A 1 104 ? -22.086 6.112 1.865 1.00 94.00 104 TYR A O 1
ATOM 820 N N . ARG A 1 105 ? -23.182 5.071 0.190 1.00 93.94 105 ARG A N 1
ATOM 821 C CA . ARG A 1 105 ? -24.528 5.498 0.555 1.00 93.94 105 ARG A CA 1
ATOM 822 C C . ARG A 1 105 ? -25.475 4.316 0.400 1.00 93.94 105 ARG A C 1
ATOM 824 O O . ARG A 1 105 ? -25.489 3.689 -0.659 1.00 93.94 105 ARG A O 1
ATOM 831 N N . ALA A 1 106 ? -26.259 4.016 1.425 1.00 93.06 106 ALA A N 1
ATOM 832 C CA . ALA A 1 106 ? -27.237 2.933 1.411 1.00 93.06 106 ALA A CA 1
ATOM 833 C C . ALA A 1 106 ? -28.554 3.409 2.025 1.00 93.06 106 ALA A C 1
ATOM 835 O O . ALA A 1 106 ? -28.544 4.168 2.984 1.00 93.06 106 ALA A O 1
ATOM 836 N N . ALA A 1 107 ? -29.682 2.965 1.476 1.00 92.38 107 ALA A N 1
ATOM 837 C CA . ALA A 1 107 ? -31.009 3.308 1.977 1.00 92.38 107 ALA A CA 1
ATOM 838 C C . ALA A 1 107 ? -31.770 2.037 2.358 1.00 92.38 107 ALA A C 1
ATOM 840 O O . ALA A 1 107 ? -31.724 1.039 1.636 1.00 92.38 107 ALA A O 1
ATOM 841 N N . MET A 1 108 ? -32.466 2.080 3.487 1.00 89.56 108 MET A N 1
ATOM 842 C CA . MET A 1 108 ? -33.457 1.082 3.872 1.00 89.56 108 MET A CA 1
ATOM 843 C C . MET A 1 108 ? -34.789 1.336 3.155 1.00 89.56 108 MET A C 1
ATOM 845 O O . MET A 1 108 ? -35.084 2.456 2.742 1.00 89.56 108 MET A O 1
ATOM 849 N N . GLU A 1 109 ? -35.643 0.314 3.071 1.00 84.94 109 GLU A N 1
ATOM 850 C CA . GLU A 1 109 ? -36.988 0.434 2.478 1.00 84.94 109 GLU A CA 1
ATOM 851 C C . GLU A 1 109 ? -37.874 1.466 3.193 1.00 84.94 109 GLU A C 1
ATOM 853 O O . GLU A 1 109 ? -38.731 2.089 2.575 1.00 84.94 109 GLU A O 1
ATOM 858 N N . ASN A 1 110 ? -37.645 1.684 4.491 1.00 83.06 110 ASN A N 1
ATOM 859 C CA . ASN A 1 110 ? -38.355 2.681 5.295 1.00 83.06 110 ASN A CA 1
ATOM 860 C C . ASN A 1 110 ? -37.818 4.118 5.121 1.00 83.06 110 ASN A C 1
ATOM 862 O O . ASN A 1 110 ? -38.247 5.010 5.850 1.00 83.06 110 ASN A O 1
ATOM 866 N N . GLY A 1 111 ? -36.876 4.336 4.198 1.00 85.94 111 GLY A N 1
ATOM 867 C CA . GLY A 1 111 ? -36.321 5.646 3.862 1.00 85.94 111 GLY A CA 1
ATOM 868 C C . GLY A 1 111 ? -35.087 6.062 4.660 1.00 85.94 111 GLY A C 1
ATOM 869 O O . GLY A 1 111 ? -34.454 7.033 4.269 1.00 85.94 111 GLY A O 1
ATOM 870 N N . VAL A 1 112 ? -34.694 5.347 5.722 1.00 88.50 112 VAL A N 1
ATOM 871 C CA . VAL A 1 112 ? -33.495 5.702 6.506 1.00 88.50 112 VAL A CA 1
ATOM 872 C C . VAL A 1 112 ? -32.221 5.447 5.698 1.00 88.50 112 VAL A C 1
ATOM 874 O O . VAL A 1 112 ? -32.047 4.366 5.129 1.00 88.50 112 VAL A O 1
ATOM 877 N N . VAL A 1 113 ? -31.322 6.430 5.667 1.00 89.75 113 VAL A N 1
ATOM 878 C CA . VAL A 1 113 ? -30.094 6.426 4.864 1.00 89.75 113 VAL A CA 1
ATOM 879 C C . VAL A 1 113 ? -28.845 6.383 5.744 1.00 89.75 113 VAL A C 1
ATOM 881 O O . VAL A 1 113 ? -28.753 7.087 6.746 1.00 89.75 113 VAL A O 1
ATOM 884 N N . GLU A 1 114 ? -27.854 5.614 5.303 1.00 90.56 114 GLU A N 1
ATOM 885 C CA . GLU A 1 114 ? -26.441 5.755 5.673 1.00 90.56 114 GLU A CA 1
ATOM 886 C C . GLU A 1 114 ? -25.715 6.469 4.535 1.00 90.56 114 GLU A C 1
ATOM 888 O O . GLU A 1 114 ? -25.906 6.126 3.364 1.00 90.56 114 GLU A O 1
ATOM 893 N N . ASN A 1 115 ? -24.906 7.472 4.864 1.00 94.44 115 ASN A N 1
ATOM 894 C CA . ASN A 1 115 ? -24.134 8.264 3.909 1.00 94.44 115 ASN A CA 1
ATOM 895 C C . ASN A 1 115 ? -22.791 8.610 4.549 1.00 94.44 115 ASN A C 1
ATOM 897 O O . ASN A 1 115 ? -22.666 9.615 5.248 1.00 94.44 115 ASN A O 1
ATOM 901 N N . GLU A 1 116 ? -21.801 7.748 4.343 1.00 95.44 116 GLU A N 1
ATOM 902 C CA . GLU A 1 116 ? -20.607 7.731 5.183 1.00 95.44 116 GLU A CA 1
ATOM 903 C C . GLU A 1 116 ? -19.317 7.738 4.361 1.00 95.44 116 GLU A C 1
ATOM 905 O O . GLU A 1 116 ? -19.184 7.018 3.364 1.00 95.44 116 GLU A O 1
ATOM 910 N N . VAL A 1 117 ? -18.330 8.502 4.837 1.00 93.38 117 VAL A N 1
ATOM 911 C CA . VAL A 1 117 ? -16.912 8.181 4.624 1.00 93.38 117 VAL A CA 1
ATOM 912 C C . VAL A 1 117 ? -16.523 7.239 5.756 1.00 93.38 117 VAL A C 1
ATOM 914 O O . VAL A 1 117 ? -16.583 7.613 6.924 1.00 93.38 117 VAL A O 1
ATOM 917 N N . CYS A 1 118 ? -16.183 6.002 5.415 1.00 96.50 118 CYS A N 1
ATOM 918 C CA . CYS A 1 118 ? -16.115 4.889 6.352 1.00 96.50 118 CYS A CA 1
ATOM 919 C C . CYS A 1 118 ? -14.841 4.063 6.110 1.00 96.50 118 CYS A C 1
ATOM 921 O O . CYS A 1 118 ? -14.919 2.969 5.544 1.00 96.50 118 CYS A O 1
ATOM 923 N N . PRO A 1 119 ? -13.654 4.569 6.499 1.00 91.56 119 PRO A N 1
ATOM 924 C CA . PRO A 1 119 ? -12.413 3.827 6.348 1.00 91.56 119 PRO A CA 1
ATOM 925 C C . PRO A 1 119 ? -12.516 2.445 7.007 1.00 91.56 119 PRO A C 1
ATOM 927 O O . PRO A 1 119 ? -13.094 2.284 8.089 1.00 91.56 119 PRO A O 1
ATOM 930 N N . VAL A 1 120 ? -11.986 1.429 6.327 1.00 95.62 120 VAL A N 1
ATOM 931 C CA . VAL A 1 120 ? -12.113 0.028 6.751 1.00 95.62 120 VAL A CA 1
ATOM 932 C C . VAL A 1 120 ? -10.819 -0.443 7.370 1.00 95.62 120 VAL A C 1
ATOM 934 O O . VAL A 1 120 ? -9.761 -0.312 6.760 1.00 95.62 120 VAL A O 1
ATOM 937 N N . TYR A 1 121 ? -10.926 -1.057 8.538 1.00 94.69 121 TYR A N 1
ATOM 938 C CA . TYR A 1 121 ? -9.829 -1.593 9.319 1.00 94.69 121 TYR A CA 1
ATOM 939 C C . TYR A 1 121 ? -9.937 -3.110 9.459 1.00 94.69 121 TYR A C 1
ATOM 941 O O . TYR A 1 121 ? -11.022 -3.692 9.389 1.00 94.69 121 TYR A O 1
ATOM 949 N N . VAL A 1 122 ? -8.802 -3.749 9.709 1.00 92.19 122 VAL A N 1
ATOM 950 C CA . VAL A 1 122 ? -8.690 -5.159 10.070 1.00 92.19 122 VAL A CA 1
ATOM 951 C C . VAL A 1 122 ? -7.948 -5.294 11.394 1.00 92.19 122 VAL A C 1
ATOM 953 O O . VAL A 1 122 ? -7.073 -4.498 11.715 1.00 92.19 122 VAL A O 1
ATOM 956 N N . GLY A 1 123 ? -8.276 -6.304 12.180 1.00 90.12 123 GLY A N 1
ATOM 957 C CA . GLY A 1 123 ? -7.572 -6.611 13.420 1.00 90.12 123 GLY A CA 1
ATOM 958 C C . GLY A 1 123 ? -7.716 -8.080 13.764 1.00 90.12 123 GLY A C 1
ATOM 959 O O . GLY A 1 123 ? -8.350 -8.832 13.028 1.00 90.12 123 GLY A O 1
ATOM 960 N N . THR A 1 124 ? -7.137 -8.496 14.881 1.00 91.56 124 THR A N 1
ATOM 961 C CA . THR A 1 124 ? -7.291 -9.854 15.405 1.00 91.56 124 THR A CA 1
ATOM 962 C C . THR A 1 124 ? -7.790 -9.838 16.828 1.00 91.56 124 THR A C 1
ATOM 964 O O . THR A 1 124 ? -7.521 -8.905 17.583 1.00 91.56 124 THR A O 1
ATOM 967 N N . ILE A 1 125 ? -8.503 -10.897 17.187 1.00 91.12 125 ILE A N 1
ATOM 968 C CA . ILE A 1 125 ? -8.888 -11.195 18.561 1.00 91.12 125 ILE A CA 1
ATOM 969 C C . ILE A 1 125 ? -8.492 -12.638 18.868 1.00 91.12 125 ILE A C 1
ATOM 971 O O . ILE A 1 125 ? -8.668 -13.533 18.043 1.00 91.12 125 ILE A O 1
ATOM 975 N N . ALA A 1 126 ? -7.926 -12.863 20.050 1.00 84.38 126 ALA A N 1
ATOM 976 C CA . ALA A 1 126 ? -7.634 -14.207 20.557 1.00 84.38 126 ALA A CA 1
ATOM 977 C C . ALA A 1 126 ? -8.705 -14.695 21.549 1.00 84.38 126 ALA A C 1
ATOM 979 O O . ALA A 1 126 ? -8.756 -15.876 21.887 1.00 84.38 126 ALA A O 1
ATOM 980 N N . GLU A 1 127 ? -9.544 -13.776 22.022 1.00 89.88 127 GLU A N 1
ATOM 981 C CA . GLU A 1 127 ? -10.569 -14.008 23.031 1.00 89.88 127 GLU A CA 1
ATOM 982 C C . GLU A 1 127 ? -11.895 -14.434 22.393 1.00 89.88 127 GLU A C 1
ATOM 984 O O . GLU A 1 127 ? -12.200 -14.111 21.242 1.00 89.88 127 GLU A O 1
ATOM 989 N N . VAL A 1 128 ? -12.707 -15.158 23.162 1.00 92.44 128 VAL A N 1
ATOM 990 C CA . VAL A 1 128 ? -14.071 -15.513 22.761 1.00 92.44 128 VAL A CA 1
ATOM 991 C C . VAL A 1 128 ? -14.982 -14.303 23.004 1.00 92.44 128 VAL A C 1
ATOM 993 O O . VAL A 1 128 ? -15.060 -13.854 24.149 1.00 92.44 128 VAL A O 1
ATOM 996 N N . PRO A 1 129 ? -15.701 -13.793 21.982 1.00 96.31 129 PRO A N 1
ATOM 997 C CA . PRO A 1 129 ? -16.619 -12.675 22.160 1.00 96.31 129 PRO A CA 1
ATOM 998 C C . PRO A 1 129 ? -17.688 -12.940 23.221 1.00 96.31 129 PRO A C 1
ATOM 1000 O O . PRO A 1 129 ? -18.329 -13.997 23.218 1.00 96.31 129 PRO A O 1
ATOM 1003 N N . THR A 1 130 ? -17.915 -11.938 24.071 1.00 97.38 130 THR A N 1
ATOM 1004 C CA . THR A 1 130 ? -19.046 -11.836 25.003 1.00 97.38 130 THR A CA 1
ATOM 1005 C C . THR A 1 130 ? -19.876 -10.618 24.590 1.00 97.38 130 THR A C 1
ATOM 1007 O O . THR A 1 130 ? -19.681 -9.532 25.136 1.00 97.38 130 THR A O 1
ATOM 1010 N N . PRO A 1 131 ? -20.744 -10.751 23.570 1.00 97.31 131 PRO A N 1
ATOM 1011 C CA . PRO A 1 131 ? -21.352 -9.590 22.943 1.00 97.31 131 PRO A CA 1
ATOM 1012 C C . PRO A 1 131 ? -22.353 -8.883 23.850 1.00 97.31 131 PRO A C 1
ATOM 1014 O O . PRO A 1 131 ? -23.099 -9.523 24.594 1.00 97.31 131 PRO A O 1
ATOM 1017 N N . ASN A 1 132 ? -22.418 -7.563 23.716 1.00 97.56 132 ASN A N 1
ATOM 1018 C CA . ASN A 1 132 ? -23.484 -6.768 24.299 1.00 97.56 132 ASN A CA 1
ATOM 1019 C C . ASN A 1 132 ? -24.799 -7.040 23.534 1.00 97.56 132 ASN A C 1
ATOM 1021 O O . ASN A 1 132 ? -24.869 -6.746 22.334 1.00 97.56 132 ASN A O 1
ATOM 1025 N N . PRO A 1 133 ? -25.850 -7.572 24.191 1.00 96.75 133 PRO A N 1
ATOM 1026 C CA . PRO A 1 133 ? -27.098 -7.947 23.524 1.00 96.75 133 PRO A CA 1
ATOM 1027 C C . PRO A 1 133 ? -27.870 -6.757 22.935 1.00 96.75 133 PRO A C 1
ATOM 1029 O O . PRO A 1 133 ? -28.686 -6.958 22.034 1.00 96.75 133 PRO A O 1
ATOM 1032 N N . ASP A 1 134 ? -27.601 -5.530 23.393 1.00 95.75 134 ASP A N 1
ATOM 1033 C CA . ASP A 1 134 ? -28.204 -4.316 22.831 1.00 95.75 134 ASP A CA 1
ATOM 1034 C C . ASP A 1 134 ? -27.617 -3.949 21.457 1.00 95.75 134 ASP A C 1
ATOM 1036 O O . ASP A 1 134 ? -28.219 -3.179 20.705 1.00 95.75 134 ASP A O 1
ATOM 1040 N N . GLU A 1 135 ? -26.457 -4.515 21.111 1.00 96.44 135 GLU A N 1
ATOM 1041 C CA . GLU A 1 135 ? -25.706 -4.198 19.894 1.00 96.44 135 GLU A CA 1
ATOM 1042 C C . GLU A 1 135 ? -25.596 -5.393 18.937 1.00 96.44 135 GLU A C 1
ATOM 1044 O O . GLU A 1 135 ? -25.751 -5.238 17.719 1.00 96.44 135 GLU A O 1
ATOM 1049 N N . VAL A 1 136 ? -25.404 -6.602 19.475 1.00 97.94 136 VAL A N 1
ATOM 1050 C CA . VAL A 1 136 ? -25.128 -7.824 18.712 1.00 97.94 136 VAL A CA 1
ATOM 1051 C C . VAL A 1 136 ? -26.077 -8.950 19.138 1.00 97.94 136 VAL A C 1
ATOM 1053 O O . VAL A 1 136 ? -26.021 -9.441 20.262 1.00 97.94 136 VAL A O 1
ATOM 1056 N N . ALA A 1 137 ? -26.930 -9.407 18.215 1.00 97.56 137 ALA A N 1
ATOM 1057 C CA . ALA A 1 137 ? -27.853 -10.530 18.429 1.00 97.56 137 ALA A CA 1
ATOM 1058 C C . ALA A 1 137 ? -27.171 -11.905 18.333 1.00 97.56 137 ALA A C 1
ATOM 1060 O O . ALA A 1 137 ? -27.685 -12.896 18.851 1.00 97.56 137 ALA A O 1
ATOM 1061 N N . GLY A 1 138 ? -26.033 -11.984 17.645 1.00 96.00 138 GLY A N 1
ATOM 1062 C CA . GLY A 1 138 ? -25.281 -13.219 17.460 1.00 96.00 138 GLY A CA 1
ATOM 1063 C C . GLY A 1 138 ? -23.971 -12.977 16.726 1.00 96.00 138 GLY A C 1
ATOM 1064 O O . GLY A 1 138 ? -23.781 -11.937 16.102 1.00 96.00 138 GLY A O 1
ATOM 1065 N N . TYR A 1 139 ? -23.057 -13.939 16.783 1.00 98.12 139 TYR A N 1
ATOM 1066 C CA . TYR A 1 139 ? -21.812 -13.896 16.021 1.00 98.12 139 TYR A CA 1
ATOM 1067 C C . TYR A 1 139 ? -21.449 -15.279 15.492 1.00 98.12 139 TYR A C 1
ATOM 1069 O O . TYR A 1 139 ? -21.943 -16.298 15.978 1.00 98.12 139 TYR A O 1
ATOM 1077 N N . ARG A 1 140 ? -20.578 -15.322 14.484 1.00 96.12 140 ARG A N 1
ATOM 1078 C CA . ARG A 1 140 ? -19.989 -16.568 13.986 1.00 96.12 140 ARG A CA 1
ATOM 1079 C C . ARG A 1 140 ? -18.642 -16.317 13.331 1.00 96.12 140 ARG A C 1
ATOM 1081 O O . ARG A 1 140 ? -18.431 -15.273 12.721 1.00 96.12 140 ARG A O 1
AT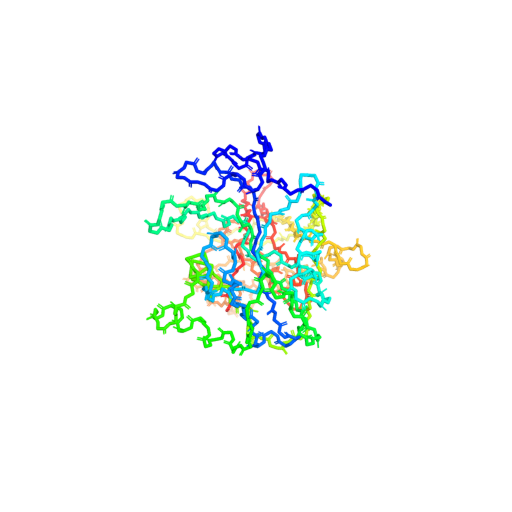OM 1088 N N . TRP A 1 141 ? -17.786 -17.323 13.387 1.00 96.31 141 TRP A N 1
ATOM 1089 C CA . TRP A 1 141 ? -16.546 -17.369 12.626 1.00 96.31 141 TRP A CA 1
ATOM 1090 C C . TRP A 1 141 ? -16.783 -18.056 11.283 1.00 96.31 141 TRP A C 1
ATOM 1092 O O . TRP A 1 141 ? -17.430 -19.103 11.231 1.00 96.31 141 TRP A O 1
ATOM 1102 N N . LEU A 1 142 ? -16.262 -17.482 10.201 1.00 91.75 142 LEU A N 1
ATOM 1103 C CA . LEU A 1 142 ? -16.265 -18.092 8.869 1.00 91.75 142 LEU A CA 1
ATOM 1104 C C . LEU A 1 142 ? -14.870 -18.012 8.252 1.00 91.75 142 LEU A C 1
ATOM 1106 O O . LEU A 1 142 ? -14.201 -17.000 8.455 1.00 91.75 142 LEU A O 1
ATOM 1110 N N . PRO A 1 143 ? -14.431 -19.015 7.472 1.00 92.50 143 PRO A N 1
ATOM 1111 C CA . PRO A 1 143 ? -13.247 -18.865 6.637 1.00 92.50 143 PRO A CA 1
ATOM 1112 C C . PRO A 1 143 ? -13.361 -17.613 5.759 1.00 92.50 143 PRO A C 1
ATOM 1114 O O . PRO A 1 143 ? -14.405 -17.378 5.147 1.00 92.50 143 PRO A O 1
ATOM 1117 N N . TRP A 1 144 ? -12.291 -16.823 5.669 1.00 92.25 144 TRP A N 1
ATOM 1118 C CA . TRP A 1 144 ? -12.286 -15.593 4.873 1.00 92.25 144 TRP A CA 1
ATOM 1119 C C . TRP A 1 144 ? -12.549 -15.867 3.386 1.00 92.25 144 TRP A C 1
ATOM 1121 O O . TRP A 1 144 ? -13.366 -15.179 2.781 1.00 92.25 144 TRP A O 1
ATOM 1131 N N . THR A 1 145 ? -11.952 -16.928 2.820 1.00 85.06 145 THR A N 1
ATOM 1132 C CA . THR A 1 145 ? -12.265 -17.401 1.454 1.00 85.06 145 THR A CA 1
ATOM 1133 C C . THR A 1 145 ? -13.756 -17.655 1.270 1.00 85.06 145 THR A C 1
ATOM 1135 O O . THR A 1 145 ? -14.357 -17.133 0.339 1.00 85.06 145 THR A O 1
ATOM 1138 N N . GLN A 1 146 ? -14.363 -18.408 2.190 1.00 90.38 146 GLN A N 1
ATOM 1139 C CA . GLN A 1 146 ? -15.778 -18.757 2.119 1.00 90.38 146 GLN A CA 1
ATOM 1140 C C . GLN A 1 146 ? -16.665 -17.508 2.176 1.00 90.38 146 GLN A C 1
ATOM 1142 O O . GLN A 1 146 ? -17.625 -17.413 1.416 1.00 90.38 146 GLN A O 1
ATOM 1147 N N . LEU A 1 147 ? -16.347 -16.539 3.044 1.00 94.25 147 LEU A N 1
ATOM 1148 C CA . LEU A 1 147 ? -17.080 -15.275 3.085 1.00 94.25 147 LEU A CA 1
ATOM 1149 C C . LEU A 1 147 ? -16.988 -14.531 1.749 1.00 94.25 147 LEU A C 1
ATOM 1151 O O . LEU A 1 147 ? -18.018 -14.087 1.243 1.00 94.25 147 LEU A O 1
ATOM 1155 N N . CYS A 1 148 ? -15.780 -14.391 1.194 1.00 91.31 148 CYS A N 1
ATOM 1156 C CA . CYS A 1 148 ? -15.571 -13.736 -0.094 1.00 91.31 148 CYS A CA 1
ATOM 1157 C C . CYS A 1 148 ? -16.394 -14.405 -1.194 1.00 91.31 148 CYS A C 1
ATOM 1159 O O . CYS A 1 148 ? -17.168 -13.720 -1.857 1.00 91.31 148 CYS A O 1
ATOM 1161 N N . ASP A 1 149 ? -16.280 -15.724 -1.342 1.00 89.75 149 ASP A N 1
ATOM 1162 C CA . ASP A 1 149 ? -16.969 -16.479 -2.388 1.00 89.75 149 ASP A CA 1
ATOM 1163 C C . ASP A 1 149 ? -18.490 -16.322 -2.283 1.00 89.75 149 ASP A C 1
ATOM 1165 O O . ASP A 1 149 ? -19.155 -15.983 -3.261 1.00 89.75 149 ASP A O 1
ATOM 1169 N N . GLU A 1 150 ? -19.055 -16.499 -1.085 1.00 95.00 150 GLU A N 1
ATOM 1170 C CA . GLU A 1 150 ? -20.505 -16.445 -0.883 1.00 95.00 150 GLU A CA 1
ATOM 1171 C C . GLU A 1 150 ? -21.082 -15.026 -1.019 1.00 95.00 150 GLU A C 1
ATOM 1173 O O . GLU A 1 150 ? -22.227 -14.866 -1.444 1.00 95.00 150 GLU A O 1
ATOM 1178 N N . VAL A 1 151 ? -20.328 -13.985 -0.651 1.00 94.62 151 VAL A N 1
ATOM 1179 C CA . VAL A 1 151 ? -20.763 -12.584 -0.806 1.00 94.62 151 VAL A CA 1
ATOM 1180 C C . VAL A 1 151 ? -20.634 -12.127 -2.259 1.00 94.62 151 VAL A C 1
ATOM 1182 O O . VAL A 1 151 ? -21.534 -11.460 -2.769 1.00 94.62 151 VAL A O 1
ATOM 1185 N N . LEU A 1 152 ? -19.550 -12.502 -2.946 1.00 90.69 152 LEU A N 1
ATOM 1186 C CA . LEU A 1 152 ? -19.329 -12.176 -4.359 1.00 90.69 152 LEU A CA 1
ATOM 1187 C C . LEU A 1 152 ? -20.297 -12.921 -5.285 1.00 90.69 152 LEU A C 1
ATOM 1189 O O . LEU A 1 152 ? -20.729 -12.357 -6.289 1.00 90.69 152 LEU A O 1
ATOM 1193 N N . ALA A 1 153 ?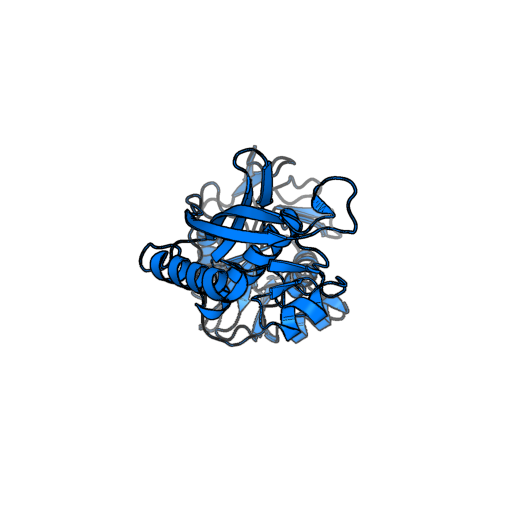 -20.673 -14.152 -4.931 1.00 94.06 153 ALA A N 1
ATOM 1194 C CA . ALA A 1 153 ? -21.705 -14.925 -5.622 1.00 94.06 153 ALA A CA 1
ATOM 1195 C C . ALA A 1 153 ? -23.141 -14.543 -5.209 1.00 94.06 153 ALA A C 1
ATOM 1197 O O . ALA A 1 153 ? -24.095 -15.118 -5.728 1.00 94.06 153 ALA A O 1
ATOM 1198 N N . ASP A 1 154 ? -23.301 -13.597 -4.278 1.00 93.19 154 ASP A N 1
ATOM 1199 C CA . ASP A 1 154 ? -24.589 -13.146 -3.733 1.00 93.19 154 ASP A CA 1
ATOM 1200 C C . ASP A 1 154 ? -25.436 -14.257 -3.079 1.00 93.19 154 ASP A C 1
ATOM 1202 O O . ASP A 1 154 ? -26.659 -14.172 -2.984 1.00 93.19 154 ASP A O 1
ATOM 1206 N N . THR A 1 155 ? -24.789 -15.321 -2.599 1.00 96.00 155 THR A N 1
ATOM 1207 C CA . THR A 1 155 ? -25.440 -16.450 -1.916 1.00 96.00 155 THR A CA 1
ATOM 1208 C C . THR A 1 155 ? -25.499 -16.272 -0.400 1.00 96.00 155 THR A C 1
ATOM 1210 O O . THR A 1 155 ? -26.140 -17.061 0.297 1.00 96.00 155 THR A O 1
ATOM 1213 N N . ARG A 1 156 ? -24.840 -15.241 0.144 1.00 93.31 156 ARG A N 1
ATOM 1214 C CA . ARG A 1 156 ? -24.932 -14.853 1.554 1.00 93.31 156 ARG A CA 1
ATOM 1215 C C . ARG A 1 156 ? -25.427 -13.419 1.693 1.00 93.31 156 ARG A C 1
ATOM 1217 O O . ARG A 1 156 ? -24.724 -12.472 1.360 1.00 93.31 156 ARG A O 1
ATOM 1224 N N . ALA A 1 157 ? -26.594 -13.270 2.316 1.00 94.31 157 ALA A N 1
ATOM 1225 C CA . ALA A 1 157 ? -27.096 -11.967 2.727 1.00 94.31 157 ALA A CA 1
ATOM 1226 C C . ALA A 1 157 ? -26.190 -11.353 3.810 1.00 94.31 157 ALA A C 1
ATOM 1228 O O . ALA A 1 157 ? -25.999 -11.936 4.883 1.00 94.31 157 ALA A O 1
ATOM 1229 N N . VAL A 1 158 ? -25.656 -10.171 3.514 1.00 97.38 158 VAL A N 1
ATOM 1230 C CA . VAL A 1 158 ? -24.911 -9.301 4.431 1.00 97.38 158 VAL A CA 1
ATOM 1231 C C . VAL A 1 158 ? -25.380 -7.857 4.261 1.00 97.38 158 VAL A C 1
ATOM 1233 O O . VAL A 1 158 ? -26.104 -7.539 3.316 1.00 97.38 158 VAL A O 1
ATOM 1236 N N . SER A 1 159 ? -24.964 -6.971 5.161 1.00 97.44 159 SER A N 1
ATOM 1237 C CA . SER A 1 159 ? -25.190 -5.535 5.013 1.00 97.44 159 SER A CA 1
ATOM 1238 C C . SER A 1 159 ? -24.628 -4.985 3.687 1.00 97.44 159 SER A C 1
ATOM 1240 O O . SER A 1 159 ? -23.628 -5.501 3.171 1.00 97.44 159 SER A O 1
ATOM 1242 N N . PRO A 1 160 ? -25.229 -3.914 3.128 1.00 97.00 160 PRO A N 1
ATOM 1243 C CA . PRO A 1 160 ? -24.769 -3.329 1.869 1.00 97.00 160 PRO A CA 1
ATOM 1244 C C . PRO A 1 160 ? -23.296 -2.905 1.897 1.00 97.00 160 PRO A C 1
ATOM 1246 O O . PRO A 1 160 ? -22.566 -3.156 0.938 1.00 97.00 160 PRO A O 1
ATOM 1249 N N . TRP A 1 161 ? -22.831 -2.313 3.002 1.00 97.81 161 TRP A N 1
ATOM 1250 C CA . TRP A 1 161 ? -21.429 -1.920 3.149 1.00 97.81 161 TRP A CA 1
ATOM 1251 C C . TRP A 1 161 ? -20.505 -3.135 3.207 1.00 97.81 161 TRP A C 1
ATOM 1253 O O . TRP A 1 161 ? -19.510 -3.145 2.493 1.00 97.81 161 TRP A O 1
ATOM 1263 N N . CYS A 1 162 ? -20.855 -4.193 3.949 1.00 97.81 162 CYS A N 1
ATOM 1264 C CA . CYS A 1 162 ? -20.060 -5.422 3.991 1.00 97.81 162 CYS A CA 1
ATOM 1265 C C . CYS A 1 162 ? -19.889 -6.018 2.584 1.00 97.81 162 CYS A C 1
ATOM 1267 O O . CYS A 1 162 ? -18.772 -6.332 2.181 1.00 97.81 162 CYS A O 1
ATOM 1269 N N . LYS A 1 163 ? -20.962 -6.065 1.779 1.00 97.19 163 LYS A N 1
ATOM 1270 C CA . LYS A 1 163 ? -20.894 -6.527 0.380 1.00 97.19 163 LYS A CA 1
ATOM 1271 C C . LYS A 1 163 ? -19.902 -5.709 -0.457 1.00 97.19 163 LYS A C 1
ATOM 1273 O O . LYS A 1 163 ? -19.054 -6.277 -1.144 1.00 97.19 163 LYS A O 1
ATOM 1278 N N . LEU A 1 164 ? -19.977 -4.378 -0.377 1.00 96.38 164 LEU A N 1
ATOM 1279 C CA . LEU A 1 164 ? -19.084 -3.472 -1.113 1.00 96.38 164 LEU A CA 1
ATOM 1280 C C . LEU A 1 164 ? -17.625 -3.559 -0.637 1.00 96.38 164 LEU A C 1
ATOM 1282 O O . LEU A 1 164 ? -16.701 -3.474 -1.446 1.00 96.38 164 LEU A O 1
ATOM 1286 N N . GLN A 1 165 ? -17.414 -3.720 0.667 1.00 97.19 165 GLN A N 1
ATOM 1287 C CA . GLN A 1 165 ? -16.090 -3.825 1.275 1.00 97.19 165 GLN A CA 1
ATOM 1288 C C . GLN A 1 165 ? -15.432 -5.158 0.938 1.00 97.19 165 GLN A C 1
ATOM 1290 O O . GLN A 1 165 ? -14.283 -5.150 0.515 1.00 97.19 165 GLN A O 1
ATOM 1295 N N . VAL A 1 166 ? -16.146 -6.284 1.042 1.00 94.12 166 VAL A N 1
ATOM 1296 C CA . VAL A 1 166 ? -15.629 -7.611 0.666 1.00 94.12 166 VAL A CA 1
ATOM 1297 C C . VAL A 1 166 ? -15.175 -7.625 -0.792 1.00 94.12 166 VAL A C 1
ATOM 1299 O O . VAL A 1 166 ? -14.091 -8.126 -1.079 1.00 94.12 166 VAL A O 1
ATOM 1302 N N . ALA A 1 167 ? -15.926 -6.996 -1.703 1.00 89.75 167 ALA A N 1
ATOM 1303 C CA . ALA A 1 167 ? -15.530 -6.891 -3.108 1.00 89.75 167 ALA A CA 1
ATOM 1304 C C . ALA A 1 167 ? -14.197 -6.153 -3.330 1.00 89.75 167 ALA A C 1
ATOM 1306 O O . ALA A 1 167 ? -13.481 -6.460 -4.282 1.00 89.75 167 ALA A O 1
ATOM 1307 N N . LYS A 1 168 ? -13.853 -5.203 -2.452 1.00 88.12 168 LYS A N 1
ATOM 1308 C CA . LYS A 1 168 ? -12.577 -4.473 -2.477 1.00 88.12 168 LYS A CA 1
ATOM 1309 C C . LYS A 1 168 ? -11.478 -5.218 -1.714 1.00 88.12 168 LYS A C 1
ATOM 1311 O O . LYS A 1 168 ? -10.379 -5.369 -2.230 1.00 88.12 168 LYS A O 1
ATOM 1316 N N . LEU A 1 169 ? -11.775 -5.725 -0.518 1.00 86.31 169 LEU A N 1
ATOM 1317 C CA . LEU A 1 169 ? -10.834 -6.462 0.332 1.00 86.31 169 LEU A CA 1
ATOM 1318 C C . LEU A 1 169 ? -10.360 -7.763 -0.325 1.00 86.31 169 LEU A C 1
ATOM 1320 O O . LEU A 1 169 ? -9.189 -8.101 -0.211 1.00 86.31 169 LEU A O 1
ATOM 1324 N N . ALA A 1 170 ? -11.225 -8.466 -1.063 1.00 79.56 170 ALA A N 1
ATOM 1325 C CA . ALA A 1 170 ? -10.857 -9.687 -1.785 1.00 79.56 170 ALA A CA 1
ATOM 1326 C C . ALA A 1 170 ? -9.802 -9.452 -2.885 1.00 79.56 170 ALA A C 1
ATOM 1328 O O . ALA A 1 170 ? -9.132 -10.391 -3.306 1.00 79.56 170 ALA A O 1
ATOM 1329 N N . GLN A 1 171 ? -9.635 -8.209 -3.349 1.00 72.50 171 GLN A N 1
ATOM 1330 C CA . GLN A 1 171 ? -8.613 -7.838 -4.334 1.00 72.50 171 GLN A CA 1
ATOM 1331 C C . GLN A 1 171 ? -7.237 -7.609 -3.685 1.00 72.50 171 GLN A C 1
ATOM 1333 O O . GLN A 1 171 ? -6.224 -7.561 -4.383 1.00 72.50 171 GLN A O 1
ATOM 1338 N N . ILE A 1 172 ? -7.177 -7.493 -2.354 1.00 67.69 172 ILE A N 1
ATOM 1339 C CA . ILE A 1 172 ? -5.936 -7.324 -1.600 1.00 67.69 172 ILE A CA 1
ATOM 1340 C C . ILE A 1 172 ? -5.319 -8.716 -1.391 1.00 67.69 172 ILE A C 1
ATOM 1342 O O . ILE A 1 172 ? -5.787 -9.500 -0.568 1.00 67.69 172 ILE A O 1
ATOM 1346 N N . ARG A 1 173 ? -4.256 -9.029 -2.147 1.00 44.66 173 ARG A N 1
ATOM 1347 C CA . ARG A 1 173 ? -3.614 -10.361 -2.275 1.00 44.66 173 ARG A CA 1
ATOM 1348 C C . ARG A 1 173 ? -3.074 -11.018 -0.979 1.00 44.66 173 ARG A C 1
ATOM 1350 O O . ARG A 1 173 ? -2.552 -12.122 -1.064 1.00 44.66 173 ARG A O 1
ATOM 1357 N N . ASN A 1 174 ? -3.221 -10.411 0.204 1.00 44.56 174 ASN A N 1
ATOM 1358 C CA . ASN A 1 174 ? -2.482 -10.792 1.421 1.00 44.56 174 ASN A CA 1
ATOM 1359 C C . ASN A 1 174 ? -3.328 -11.205 2.644 1.00 44.56 174 ASN A C 1
ATOM 1361 O O . ASN A 1 174 ? -2.787 -11.293 3.740 1.00 44.56 174 ASN A O 1
ATOM 1365 N N . LEU A 1 175 ? -4.625 -11.495 2.512 1.00 44.19 175 LEU A N 1
ATOM 1366 C CA . LEU A 1 175 ? -5.436 -11.886 3.683 1.00 44.19 175 LEU A CA 1
ATOM 1367 C C . LEU A 1 175 ? -5.345 -13.383 4.055 1.00 44.19 175 LEU A C 1
ATOM 1369 O O . LEU A 1 175 ? -5.894 -13.774 5.076 1.00 44.19 175 LEU A O 1
ATOM 1373 N N . HIS A 1 176 ? -4.656 -14.228 3.271 1.00 34.03 176 HIS A N 1
ATOM 1374 C CA . HIS A 1 176 ? -4.702 -15.700 3.419 1.00 34.03 176 HIS A CA 1
ATOM 1375 C C . HIS A 1 176 ? -3.385 -16.394 3.788 1.00 34.03 176 HIS A C 1
ATOM 1377 O O . HIS A 1 176 ? -3.382 -17.610 3.993 1.00 34.03 176 HIS A O 1
ATOM 1383 N N . SER A 1 177 ? -2.258 -15.690 3.881 1.00 33.16 177 SER A N 1
ATOM 1384 C CA . SER A 1 177 ? -0.988 -16.328 4.243 1.00 33.16 177 SER A CA 1
ATOM 1385 C C . SER A 1 177 ? -0.769 -16.266 5.752 1.00 33.16 177 SER A C 1
ATOM 1387 O O . SER A 1 177 ? -0.381 -15.227 6.278 1.00 33.16 177 SER A O 1
ATOM 1389 N N . GLY A 1 178 ? -0.985 -17.393 6.438 1.00 31.59 178 GLY A N 1
ATOM 1390 C CA . GLY A 1 178 ? -0.663 -17.626 7.854 1.00 31.59 178 GLY A CA 1
ATOM 1391 C C . GLY A 1 178 ? 0.841 -17.614 8.171 1.00 31.59 178 GLY A C 1
ATOM 1392 O O . GLY A 1 178 ? 1.346 -18.512 8.843 1.00 31.59 178 GLY A O 1
ATOM 1393 N N . SER A 1 179 ? 1.550 -16.597 7.696 1.00 28.19 179 SER A N 1
ATOM 1394 C CA . SER A 1 179 ? 2.961 -16.331 7.943 1.00 28.19 179 SER A CA 1
ATOM 1395 C C . SER A 1 179 ? 3.044 -15.143 8.896 1.00 28.19 179 SER A C 1
ATOM 1397 O O . SER A 1 179 ? 2.599 -14.047 8.571 1.00 28.19 179 SER A O 1
ATOM 1399 N N . ARG A 1 180 ? 3.569 -15.377 10.102 1.00 31.42 180 ARG A N 1
ATOM 1400 C CA . ARG A 1 180 ? 3.837 -14.342 11.108 1.00 31.42 180 ARG A CA 1
ATOM 1401 C C . ARG A 1 180 ? 4.701 -13.224 10.512 1.00 31.42 180 ARG A C 1
ATOM 1403 O O . ARG A 1 180 ? 5.882 -13.449 10.298 1.00 31.42 180 ARG A O 1
ATOM 1410 N N . GLU A 1 181 ? 4.114 -12.050 10.315 1.00 27.17 181 GLU A N 1
ATOM 1411 C CA . GLU A 1 181 ? 4.517 -10.803 10.980 1.00 27.17 181 GLU A CA 1
ATOM 1412 C C . GLU A 1 181 ? 3.463 -9.722 10.721 1.00 27.17 181 GLU A C 1
ATOM 1414 O O . GLU A 1 181 ? 3.188 -9.340 9.585 1.00 27.17 181 GLU A O 1
ATOM 1419 N N . LEU A 1 182 ? 2.839 -9.264 11.806 1.00 29.91 182 LEU A N 1
ATOM 1420 C CA . LEU A 1 182 ? 1.953 -8.113 11.795 1.00 29.91 182 LEU A CA 1
ATOM 1421 C C . LEU A 1 182 ? 2.790 -6.855 11.927 1.00 29.91 182 LEU A C 1
ATOM 1423 O O . LEU A 1 182 ? 3.358 -6.597 12.984 1.00 29.91 182 LEU A O 1
ATOM 1427 N N . VAL A 1 183 ? 2.861 -6.091 10.843 1.00 31.33 183 VAL A N 1
ATOM 1428 C CA . VAL A 1 183 ? 3.479 -4.767 10.834 1.00 31.33 183 VAL A CA 1
ATOM 1429 C C . VAL A 1 183 ? 2.561 -3.814 11.619 1.00 31.33 183 VAL A C 1
ATOM 1431 O O . VAL A 1 183 ? 1.387 -3.715 11.264 1.00 31.33 183 VAL A O 1
ATOM 1434 N N . PRO A 1 184 ? 3.024 -3.130 12.681 1.00 26.42 184 PRO A N 1
ATOM 1435 C CA . PRO A 1 184 ? 2.222 -2.122 13.370 1.00 26.42 184 PRO A CA 1
ATOM 1436 C C . PRO A 1 184 ? 2.121 -0.858 12.504 1.00 26.42 184 PRO A C 1
ATOM 1438 O O . PRO A 1 184 ? 3.139 -0.405 11.980 1.00 26.42 184 PRO A O 1
ATOM 1441 N N . PHE A 1 185 ? 0.940 -0.240 12.400 1.00 29.83 185 PHE A N 1
ATOM 1442 C CA . PHE A 1 185 ? 0.817 1.139 11.920 1.00 29.83 185 PHE A CA 1
ATOM 1443 C C . PHE A 1 185 ? 0.259 2.063 13.005 1.00 29.83 185 PHE A C 1
ATOM 1445 O O . PHE A 1 185 ? -0.768 1.793 13.626 1.00 29.83 185 PHE A O 1
ATOM 1452 N N . GLU A 1 186 ? 1.016 3.131 13.238 1.00 30.58 186 GLU A N 1
ATOM 1453 C CA . GLU A 1 186 ? 0.861 4.141 14.275 1.00 30.58 186 GLU A CA 1
ATOM 1454 C C . GLU A 1 186 ? -0.330 5.078 14.007 1.00 30.58 186 GLU A C 1
ATOM 1456 O O . GLU A 1 186 ? -0.634 5.428 12.864 1.00 30.58 186 GLU A O 1
ATOM 1461 N N . ALA A 1 187 ? -0.970 5.512 15.099 1.00 26.00 187 ALA A N 1
ATOM 1462 C CA . ALA A 1 187 ? -1.964 6.581 15.145 1.00 26.00 187 ALA A CA 1
ATOM 1463 C C . ALA A 1 187 ? -1.467 7.843 14.426 1.00 26.00 187 ALA A C 1
ATOM 1465 O O . ALA A 1 187 ? -0.266 8.116 14.389 1.00 26.00 187 ALA A O 1
ATOM 1466 N N . SER A 1 188 ? -2.386 8.641 13.881 1.00 28.50 188 SER A N 1
ATOM 1467 C CA . SER A 1 188 ? -2.070 9.826 13.084 1.00 28.50 188 SER A CA 1
ATOM 1468 C C . SER A 1 188 ? -1.370 10.940 13.882 1.00 28.50 188 SER A C 1
ATOM 1470 O O . SER A 1 188 ? -1.949 11.975 14.194 1.00 28.50 188 SER A O 1
ATOM 1472 N N . GLY A 1 189 ? -0.073 10.791 14.122 1.00 28.83 189 GLY A N 1
ATOM 1473 C CA . GLY A 1 189 ? 0.892 11.811 13.745 1.00 28.83 189 GLY A CA 1
ATOM 1474 C C . GLY A 1 189 ? 1.353 11.443 12.343 1.00 28.83 189 GLY A C 1
ATOM 1475 O O . GLY A 1 189 ? 1.761 10.313 12.133 1.00 28.83 189 GLY A O 1
ATOM 1476 N N . ARG A 1 190 ? 1.224 12.347 11.366 1.00 35.97 190 ARG A N 1
ATOM 1477 C CA . ARG A 1 190 ? 1.635 12.163 9.958 1.00 35.97 190 ARG A CA 1
ATOM 1478 C C . ARG A 1 190 ? 2.852 11.221 9.851 1.00 35.97 190 ARG A C 1
ATOM 1480 O O . ARG A 1 190 ? 3.970 11.672 10.114 1.00 35.97 190 ARG A O 1
ATOM 1487 N N . ALA A 1 191 ? 2.629 9.940 9.517 1.00 44.03 191 ALA A N 1
ATOM 1488 C CA . ALA A 1 191 ? 3.691 8.938 9.452 1.00 44.03 191 ALA A CA 1
ATOM 1489 C C . ALA A 1 191 ? 4.728 9.467 8.473 1.00 44.03 191 ALA A C 1
ATOM 1491 O O . ALA A 1 191 ? 4.458 9.657 7.285 1.00 44.03 191 ALA A O 1
ATOM 1492 N N . THR A 1 192 ? 5.864 9.897 9.008 1.00 45.81 192 THR A N 1
ATOM 1493 C CA . THR A 1 192 ? 6.777 10.693 8.208 1.00 45.81 192 THR A CA 1
ATOM 1494 C C . THR A 1 192 ? 7.585 9.724 7.373 1.00 45.81 192 THR A C 1
ATOM 1496 O O . THR A 1 192 ? 8.574 9.182 7.858 1.00 45.81 192 THR A O 1
ATOM 1499 N N . THR A 1 193 ? 7.166 9.506 6.127 1.00 70.19 193 THR A N 1
ATOM 1500 C CA . THR A 1 193 ? 7.949 8.757 5.145 1.00 70.19 193 THR A CA 1
ATOM 1501 C C . THR A 1 193 ? 9.355 9.339 5.110 1.00 70.19 193 THR A C 1
ATOM 1503 O O . THR A 1 193 ? 9.551 10.527 4.829 1.00 70.19 193 THR A O 1
ATOM 1506 N N . ARG A 1 194 ? 10.345 8.517 5.457 1.00 86.25 194 ARG A N 1
ATOM 1507 C CA . ARG A 1 194 ? 11.752 8.893 5.346 1.00 86.25 194 ARG A CA 1
ATOM 1508 C C . ARG A 1 194 ? 12.274 8.375 4.029 1.00 86.25 194 ARG A C 1
ATOM 1510 O O . ARG A 1 194 ? 11.858 7.328 3.547 1.00 86.25 194 ARG A O 1
ATOM 1517 N N . THR A 1 195 ? 13.198 9.131 3.460 1.00 92.31 195 THR A N 1
ATOM 1518 C CA . THR A 1 195 ? 13.890 8.752 2.238 1.00 92.31 195 THR A CA 1
ATOM 1519 C C . THR A 1 195 ? 15.374 8.636 2.520 1.00 92.31 195 THR A C 1
ATOM 1521 O O . THR A 1 195 ? 15.956 9.540 3.123 1.00 92.31 195 THR A O 1
ATOM 1524 N N . VAL A 1 196 ? 16.003 7.577 2.028 1.00 91.94 196 VAL A N 1
ATOM 1525 C CA . VAL A 1 196 ? 17.461 7.437 2.004 1.00 91.94 196 VAL A CA 1
ATOM 1526 C C . VAL A 1 196 ? 17.893 7.413 0.552 1.00 91.94 196 VAL A C 1
ATOM 1528 O O . VAL A 1 196 ? 17.350 6.652 -0.241 1.00 91.94 196 VAL A O 1
ATOM 1531 N N . THR A 1 197 ? 18.865 8.256 0.204 1.00 94.38 197 THR A N 1
ATOM 1532 C CA . THR A 1 197 ? 19.440 8.292 -1.144 1.00 94.38 197 THR A CA 1
ATOM 1533 C C . THR A 1 197 ? 20.878 7.810 -1.110 1.00 94.38 197 THR A C 1
ATOM 1535 O O . THR A 1 197 ? 21.710 8.387 -0.407 1.00 94.38 197 THR A O 1
ATOM 1538 N N . VAL A 1 198 ? 21.178 6.788 -1.904 1.00 92.00 198 VAL A N 1
ATOM 1539 C CA . VAL A 1 198 ? 22.546 6.356 -2.195 1.00 92.00 198 VAL A CA 1
ATOM 1540 C C . VAL A 1 198 ? 22.943 6.841 -3.584 1.00 92.00 198 VAL A C 1
ATOM 1542 O O . VAL A 1 198 ? 22.110 6.964 -4.480 1.00 92.00 198 VAL A O 1
ATOM 1545 N N . ARG A 1 199 ? 24.225 7.166 -3.751 1.00 93.25 199 ARG A N 1
ATOM 1546 C CA . ARG A 1 199 ? 24.770 7.690 -5.005 1.00 93.25 199 ARG A CA 1
ATOM 1547 C C . ARG A 1 199 ? 25.958 6.868 -5.452 1.00 93.25 199 ARG A C 1
ATOM 1549 O O . ARG A 1 199 ? 26.774 6.466 -4.614 1.00 93.25 199 ARG A O 1
ATOM 1556 N N . HIS A 1 200 ? 26.064 6.673 -6.757 1.00 93.56 200 HIS A N 1
ATOM 1557 C CA . HIS A 1 200 ? 27.196 6.008 -7.382 1.00 93.56 200 HIS A CA 1
ATOM 1558 C C . HIS A 1 200 ? 27.411 6.516 -8.813 1.00 93.56 200 HIS A C 1
ATOM 1560 O O . HIS A 1 200 ? 26.538 7.171 -9.380 1.00 93.56 200 HIS A O 1
ATOM 1566 N N . ASN A 1 201 ? 28.581 6.240 -9.377 1.00 94.00 201 ASN A N 1
ATOM 1567 C CA . ASN A 1 201 ? 28.936 6.573 -10.748 1.00 94.00 201 ASN A CA 1
ATOM 1568 C C . ASN A 1 201 ? 29.656 5.384 -11.385 1.00 94.00 201 ASN A C 1
ATOM 1570 O O . ASN A 1 201 ? 30.282 4.613 -10.664 1.00 94.00 201 ASN A O 1
ATOM 1574 N N . PHE A 1 202 ? 29.561 5.261 -12.703 1.00 95.44 202 PHE A N 1
ATOM 1575 C CA . PHE A 1 202 ? 30.187 4.194 -13.479 1.00 95.44 202 PHE A CA 1
ATOM 1576 C C . PHE A 1 202 ? 30.457 4.660 -14.911 1.00 95.44 202 PHE A C 1
ATOM 1578 O O . PHE A 1 202 ? 29.759 5.524 -15.435 1.00 95.44 202 PHE A O 1
ATOM 1585 N N . GLU A 1 203 ? 31.460 4.084 -15.556 1.00 95.94 203 GLU A N 1
ATOM 1586 C CA . GLU A 1 203 ? 31.874 4.396 -16.919 1.00 95.94 203 GLU A CA 1
ATOM 1587 C C . GLU A 1 203 ? 31.450 3.252 -17.835 1.00 95.94 203 GLU A C 1
ATOM 1589 O O . GLU A 1 203 ? 31.916 2.124 -17.688 1.00 95.94 203 GLU A O 1
ATOM 1594 N N . THR A 1 204 ? 30.560 3.497 -18.794 1.00 96.44 204 THR A N 1
ATOM 1595 C CA . THR A 1 204 ? 30.129 2.423 -19.699 1.00 96.44 204 THR A CA 1
ATOM 1596 C C . THR A 1 204 ? 29.786 2.939 -21.081 1.00 96.44 204 THR A C 1
ATOM 1598 O O . THR A 1 204 ? 29.313 4.069 -21.255 1.00 96.44 204 THR A O 1
ATOM 1601 N N . ALA A 1 205 ? 30.051 2.099 -22.077 1.00 96.56 205 ALA A N 1
ATOM 1602 C CA . ALA A 1 205 ? 29.671 2.365 -23.448 1.00 96.56 205 ALA A CA 1
ATOM 1603 C C . ALA A 1 205 ? 28.232 1.947 -23.717 1.00 96.56 205 ALA A C 1
ATOM 1605 O O . ALA A 1 205 ? 27.739 0.973 -23.160 1.00 96.56 205 ALA A O 1
ATOM 1606 N N . HIS A 1 206 ? 27.564 2.643 -24.625 1.00 95.81 206 HIS A N 1
ATOM 1607 C CA . HIS A 1 206 ? 26.289 2.187 -25.153 1.00 95.81 206 HIS A CA 1
ATOM 1608 C C . HIS A 1 206 ? 26.157 2.498 -26.643 1.00 95.81 206 HIS A C 1
ATOM 1610 O O . HIS A 1 206 ? 26.971 3.211 -27.243 1.00 95.81 206 HIS A O 1
ATOM 1616 N N . ARG A 1 207 ? 25.121 1.927 -27.250 1.00 94.06 207 ARG A N 1
ATOM 1617 C CA . ARG A 1 207 ? 24.738 2.181 -28.634 1.00 94.06 207 ARG A CA 1
ATOM 1618 C C . ARG A 1 207 ? 23.230 2.030 -28.774 1.00 94.06 207 ARG A C 1
ATOM 1620 O O . ARG A 1 207 ? 22.638 1.115 -28.207 1.00 94.06 207 ARG A O 1
ATOM 1627 N N . LEU A 1 208 ? 22.628 2.909 -29.568 1.00 93.44 208 LEU A N 1
ATOM 1628 C CA . LEU A 1 208 ? 21.194 2.962 -29.838 1.00 93.44 208 LEU A CA 1
ATOM 1629 C C . LEU A 1 208 ? 20.958 3.044 -31.358 1.00 93.44 208 LEU A C 1
ATOM 1631 O O . LEU A 1 208 ? 20.687 4.125 -31.878 1.00 93.44 208 LEU A O 1
ATOM 1635 N N . PRO A 1 209 ? 21.058 1.920 -32.099 1.00 90.69 209 PRO A N 1
ATOM 1636 C CA . PRO A 1 209 ? 20.877 1.888 -33.555 1.00 90.69 209 PRO A CA 1
ATOM 1637 C C . PRO A 1 209 ? 19.465 2.273 -34.010 1.00 90.69 209 PRO A C 1
ATOM 1639 O O . PRO A 1 209 ? 19.275 2.670 -35.155 1.00 90.69 209 PRO A O 1
ATOM 1642 N N . ILE A 1 210 ? 18.481 2.129 -33.118 1.00 86.50 210 ILE A N 1
ATOM 1643 C CA . ILE A 1 210 ? 17.080 2.490 -33.364 1.00 86.50 210 ILE A CA 1
ATOM 1644 C C . ILE A 1 210 ? 16.834 4.003 -33.348 1.00 86.50 210 ILE A C 1
ATOM 1646 O O . ILE A 1 210 ? 15.812 4.461 -33.852 1.00 86.50 210 ILE A O 1
ATOM 1650 N N . LEU A 1 211 ? 17.747 4.779 -32.761 1.00 81.44 211 LEU A N 1
ATOM 1651 C CA . LEU A 1 211 ? 17.659 6.233 -32.725 1.00 81.44 211 LEU A CA 1
ATOM 1652 C C . LEU A 1 211 ? 18.469 6.822 -33.879 1.00 81.44 211 LEU A C 1
ATOM 1654 O O . LEU A 1 211 ? 19.495 6.281 -34.269 1.00 81.44 211 LEU A O 1
ATOM 1658 N N . GLY A 1 212 ? 18.043 7.962 -34.417 1.00 74.31 212 GLY A N 1
ATOM 1659 C CA . GLY A 1 212 ? 18.905 8.760 -35.290 1.00 74.31 212 GLY A CA 1
ATOM 1660 C C . GLY A 1 212 ? 20.010 9.481 -34.502 1.00 74.31 212 GLY A C 1
ATOM 1661 O O . GLY A 1 212 ? 19.944 9.618 -33.282 1.00 74.31 212 GLY A O 1
ATOM 1662 N N . GLY A 1 213 ? 21.015 10.014 -35.200 1.00 86.44 213 GLY A N 1
ATOM 1663 C CA . GLY A 1 213 ? 22.018 10.906 -34.603 1.00 86.44 213 GLY A CA 1
ATOM 1664 C C . GLY A 1 213 ? 23.286 10.202 -34.116 1.00 86.44 213 GLY A C 1
ATOM 1665 O O . GLY A 1 213 ? 23.714 9.210 -34.693 1.00 86.44 213 GLY A O 1
ATOM 1666 N N . LYS A 1 214 ? 23.951 10.760 -33.094 1.00 86.50 214 LYS A N 1
ATOM 1667 C CA . LYS A 1 214 ? 25.299 10.320 -32.675 1.00 86.50 214 LYS A CA 1
ATOM 1668 C C . LYS A 1 214 ? 25.299 8.959 -31.971 1.00 86.50 214 LYS A C 1
ATOM 1670 O O . LYS A 1 214 ? 26.253 8.202 -32.145 1.00 86.50 214 LYS A O 1
ATOM 1675 N N . CYS A 1 215 ? 24.218 8.637 -31.256 1.00 89.06 215 CYS A N 1
ATOM 1676 C CA . CYS A 1 215 ? 24.088 7.424 -30.444 1.00 89.06 215 CYS A CA 1
ATOM 1677 C C . CYS A 1 215 ? 23.993 6.123 -31.260 1.00 89.06 215 CYS A C 1
ATOM 1679 O O . CYS A 1 215 ? 24.083 5.042 -30.686 1.00 89.06 215 CYS A O 1
ATOM 1681 N N . VAL A 1 216 ? 23.887 6.198 -32.595 1.00 92.19 216 VAL A N 1
ATOM 1682 C CA . VAL A 1 216 ? 24.016 5.026 -33.485 1.00 92.19 216 VAL A CA 1
ATOM 1683 C C . VAL A 1 216 ? 25.408 4.400 -33.451 1.00 92.19 216 VAL A C 1
ATOM 1685 O O . VAL A 1 216 ? 25.571 3.258 -33.878 1.00 92.19 216 VAL A O 1
ATOM 1688 N N . ASN A 1 217 ? 26.415 5.142 -32.987 1.00 94.19 217 ASN A N 1
ATOM 1689 C CA . ASN A 1 217 ? 27.782 4.664 -32.835 1.00 94.19 217 ASN A CA 1
ATOM 1690 C C . ASN A 1 217 ? 28.005 4.159 -31.410 1.00 94.19 217 ASN A C 1
ATOM 1692 O O . ASN A 1 217 ? 27.440 4.699 -30.460 1.00 94.19 217 ASN A O 1
ATOM 1696 N N . LEU A 1 218 ? 28.863 3.151 -31.255 1.00 95.38 218 LEU A N 1
ATOM 1697 C CA . LEU A 1 218 ? 29.327 2.739 -29.934 1.00 95.38 218 LEU A CA 1
ATOM 1698 C C . LEU A 1 218 ? 30.197 3.855 -29.343 1.00 95.38 218 LEU A C 1
ATOM 1700 O O . LEU A 1 218 ? 31.178 4.268 -29.962 1.00 95.38 218 LEU A O 1
ATOM 1704 N N . HIS A 1 219 ? 29.829 4.347 -28.166 1.00 95.00 219 HIS A N 1
ATOM 1705 C CA . HIS A 1 219 ? 30.546 5.415 -27.473 1.00 95.00 219 HIS A CA 1
ATOM 1706 C C . HIS A 1 219 ? 30.362 5.295 -25.961 1.00 95.00 219 HIS A C 1
ATOM 1708 O O . HIS A 1 219 ? 29.398 4.686 -25.505 1.00 95.00 219 HIS A O 1
ATOM 1714 N N . GLY A 1 220 ? 31.321 5.838 -25.210 1.00 92.06 220 GLY A N 1
ATOM 1715 C CA . GLY A 1 220 ? 31.358 5.824 -23.748 1.00 92.06 220 GLY A CA 1
ATOM 1716 C C . GLY A 1 220 ? 30.790 7.088 -23.124 1.00 92.06 220 GLY A C 1
ATOM 1717 O O . GLY A 1 220 ? 30.922 8.169 -23.700 1.00 92.06 220 GLY A O 1
ATOM 1718 N N . HIS A 1 221 ? 30.248 6.938 -21.918 1.00 91.06 221 HIS A N 1
ATOM 1719 C CA . HIS A 1 221 ? 29.888 8.043 -21.037 1.00 91.06 221 HIS A CA 1
ATOM 1720 C C . HIS A 1 221 ? 30.261 7.752 -19.592 1.00 91.06 221 HIS A C 1
ATOM 1722 O O . HIS A 1 221 ? 30.373 6.591 -19.190 1.00 91.06 221 HIS A O 1
ATOM 1728 N N . SER A 1 222 ? 30.348 8.833 -18.825 1.00 92.25 222 SER A N 1
ATOM 1729 C CA . SER A 1 222 ? 30.331 8.794 -17.370 1.00 92.25 222 SER A CA 1
ATOM 1730 C C . SER A 1 222 ? 28.885 8.866 -16.904 1.00 92.25 222 SER A C 1
ATOM 1732 O O . SER A 1 222 ? 28.191 9.847 -17.154 1.00 92.25 222 SER A O 1
ATOM 1734 N N . TRP A 1 223 ? 28.421 7.821 -16.235 1.00 93.56 223 TRP A N 1
ATOM 1735 C CA . TRP A 1 223 ? 27.059 7.711 -15.739 1.00 93.56 223 TRP A CA 1
ATOM 1736 C C . TRP A 1 223 ? 27.025 8.002 -14.244 1.00 93.56 223 TRP A C 1
ATOM 1738 O O . TRP A 1 223 ? 27.860 7.516 -13.484 1.00 93.56 223 TRP A O 1
ATOM 1748 N N . TRP A 1 224 ? 26.018 8.747 -13.798 1.00 93.81 224 TRP A N 1
ATOM 1749 C CA . TRP A 1 224 ? 25.716 8.955 -12.384 1.00 93.81 224 TRP A CA 1
ATOM 1750 C C . TRP A 1 224 ? 24.331 8.425 -12.069 1.00 93.81 224 TRP A C 1
ATOM 1752 O O . TRP A 1 224 ? 23.384 8.659 -12.817 1.00 93.81 224 TRP A O 1
ATOM 1762 N N . THR A 1 225 ? 24.216 7.748 -10.933 1.00 93.88 225 THR A N 1
ATOM 1763 C CA . THR A 1 225 ? 22.945 7.266 -10.408 1.00 93.88 225 THR A CA 1
ATOM 1764 C C . THR A 1 225 ? 22.706 7.784 -8.994 1.00 93.88 225 THR A C 1
ATOM 1766 O O . THR A 1 225 ? 23.589 7.747 -8.129 1.00 93.88 225 THR A O 1
ATOM 1769 N N . GLU A 1 226 ? 21.495 8.282 -8.763 1.00 94.38 226 GLU A N 1
ATOM 1770 C CA . GLU A 1 226 ? 20.956 8.593 -7.445 1.00 94.38 226 GLU A CA 1
ATOM 1771 C C . GLU A 1 226 ? 19.736 7.700 -7.223 1.00 94.38 226 GLU A C 1
ATOM 1773 O O . GLU A 1 226 ? 18.729 7.833 -7.920 1.00 94.38 226 GLU A O 1
ATOM 1778 N N . ILE A 1 227 ? 19.826 6.786 -6.259 1.00 95.25 227 ILE A N 1
ATOM 1779 C CA . ILE A 1 227 ? 18.746 5.855 -5.934 1.00 95.25 227 ILE A CA 1
ATOM 1780 C C . ILE A 1 227 ? 18.207 6.219 -4.564 1.00 95.25 227 ILE A C 1
ATOM 1782 O O . ILE A 1 227 ? 18.908 6.117 -3.555 1.00 95.25 227 ILE A O 1
ATOM 1786 N N . THR A 1 228 ? 16.956 6.653 -4.542 1.00 94.31 228 THR A N 1
ATOM 1787 C CA . THR A 1 228 ? 16.211 6.974 -3.336 1.00 94.31 228 THR A CA 1
ATOM 1788 C C . THR A 1 228 ? 15.230 5.855 -3.036 1.00 94.31 228 THR A C 1
ATOM 1790 O O . THR A 1 228 ? 14.347 5.549 -3.839 1.00 94.31 228 THR A O 1
ATOM 1793 N N . VAL A 1 229 ? 15.345 5.295 -1.840 1.00 93.94 229 VAL A N 1
ATOM 1794 C CA . VAL A 1 229 ? 14.331 4.418 -1.260 1.00 93.94 229 VAL A CA 1
ATOM 1795 C C . VAL A 1 229 ? 13.513 5.191 -0.238 1.00 93.94 229 VAL A C 1
ATOM 1797 O O . VAL A 1 229 ? 14.030 6.119 0.392 1.00 93.94 229 VAL A O 1
ATOM 1800 N N . ALA A 1 230 ? 12.246 4.828 -0.085 1.00 91.44 230 ALA A N 1
ATOM 1801 C CA . ALA A 1 230 ? 11.340 5.438 0.876 1.00 91.44 230 ALA A CA 1
ATOM 1802 C C . ALA A 1 230 ? 10.598 4.378 1.680 1.00 91.44 230 ALA A C 1
ATOM 1804 O O . ALA A 1 230 ? 10.383 3.267 1.203 1.00 91.44 230 ALA A O 1
ATOM 1805 N N . GLY A 1 231 ? 10.203 4.745 2.892 1.00 88.06 231 GLY A N 1
ATOM 1806 C CA . GLY A 1 231 ? 9.441 3.871 3.770 1.00 88.06 231 GLY A CA 1
ATOM 1807 C C . GLY A 1 231 ? 9.356 4.407 5.191 1.00 88.06 231 GLY A C 1
ATOM 1808 O O . GLY A 1 231 ? 9.779 5.535 5.486 1.00 88.06 231 GLY A O 1
ATOM 1809 N N . ALA A 1 232 ? 8.803 3.577 6.066 1.00 81.06 232 ALA A N 1
ATOM 1810 C CA . ALA A 1 232 ? 8.819 3.802 7.504 1.00 81.06 232 ALA A CA 1
ATOM 1811 C C . ALA A 1 232 ? 10.175 3.399 8.103 1.00 81.06 232 ALA A C 1
ATOM 1813 O O . ALA A 1 232 ? 10.905 2.584 7.537 1.00 81.06 232 ALA A O 1
ATOM 1814 N N . LEU A 1 233 ? 10.516 3.977 9.255 1.00 82.62 233 LEU A N 1
ATOM 1815 C CA . LEU A 1 233 ? 11.662 3.515 10.033 1.00 82.62 233 LEU A CA 1
ATOM 1816 C C . LEU A 1 233 ? 11.317 2.168 10.686 1.00 82.62 233 LEU A C 1
ATOM 1818 O O . LEU A 1 233 ? 10.178 1.952 11.091 1.00 82.62 233 LEU A O 1
ATOM 1822 N N . ASN A 1 234 ? 12.295 1.275 10.786 1.00 78.50 234 ASN A N 1
ATOM 1823 C CA . ASN A 1 234 ? 12.181 0.034 11.547 1.00 78.50 234 ASN A CA 1
ATOM 1824 C C . ASN A 1 234 ? 12.338 0.284 13.062 1.00 78.50 234 ASN A C 1
ATOM 1826 O O . ASN A 1 234 ? 12.563 1.414 13.500 1.00 78.50 234 ASN A O 1
ATOM 1830 N N . GLU A 1 235 ? 12.270 -0.776 13.872 1.00 72.00 235 GLU A N 1
ATOM 1831 C CA . GLU A 1 235 ? 12.416 -0.711 15.339 1.00 72.00 235 GLU A CA 1
ATOM 1832 C C . GLU A 1 235 ? 13.755 -0.104 15.799 1.00 72.00 235 GLU A C 1
ATOM 1834 O O . GLU A 1 235 ? 13.857 0.429 16.902 1.00 72.00 235 GLU A O 1
ATOM 1839 N N . GLN A 1 236 ? 14.788 -0.150 14.950 1.00 75.31 236 GLN A N 1
ATOM 1840 C CA . GLN A 1 236 ? 16.094 0.463 15.204 1.00 75.31 236 GLN A CA 1
ATOM 1841 C C . GLN A 1 236 ? 16.139 1.953 14.818 1.00 75.31 236 GLN A C 1
ATOM 1843 O O . GLN A 1 236 ? 17.190 2.587 14.921 1.00 75.31 236 GLN A O 1
ATOM 1848 N N . GLY A 1 237 ? 15.021 2.529 14.368 1.00 81.62 237 GLY A N 1
ATOM 1849 C CA . GLY A 1 237 ? 14.913 3.932 13.978 1.00 81.62 237 GLY A CA 1
ATOM 1850 C C . GLY A 1 237 ? 15.592 4.263 12.646 1.00 81.62 237 GLY A C 1
ATOM 1851 O O . GLY A 1 237 ? 15.897 5.430 12.397 1.00 81.62 237 GLY A O 1
ATOM 1852 N N . ILE A 1 238 ? 15.839 3.270 11.783 1.00 84.06 238 ILE A N 1
ATOM 1853 C CA . ILE A 1 238 ? 16.453 3.458 10.458 1.00 84.06 238 ILE A CA 1
ATOM 1854 C C . ILE A 1 238 ? 15.528 2.956 9.344 1.00 84.06 238 ILE A C 1
ATOM 1856 O O . ILE A 1 238 ? 14.710 2.073 9.559 1.00 84.06 238 ILE A O 1
ATOM 1860 N N . LEU A 1 239 ? 15.644 3.523 8.140 1.00 84.94 239 LEU A N 1
ATOM 1861 C CA . LEU A 1 239 ? 14.856 3.076 6.982 1.00 84.94 239 LEU A CA 1
ATOM 1862 C C . LEU A 1 239 ? 15.425 1.778 6.394 1.00 84.94 239 LEU A C 1
ATOM 1864 O O . LEU A 1 239 ? 14.727 0.793 6.203 1.00 84.94 239 LEU A O 1
ATOM 1868 N N . VAL A 1 240 ? 16.722 1.811 6.107 1.00 87.12 240 VAL A N 1
ATOM 1869 C CA . VAL A 1 240 ? 17.540 0.693 5.637 1.00 87.12 240 VAL A CA 1
ATOM 1870 C C . VAL A 1 240 ? 18.933 0.870 6.217 1.00 87.12 240 VAL A C 1
ATOM 1872 O O . VAL A 1 240 ? 19.350 1.999 6.506 1.00 87.12 240 VAL A O 1
ATOM 1875 N N . ASP A 1 241 ? 19.697 -0.214 6.303 1.00 88.88 241 ASP A N 1
ATOM 1876 C CA . ASP A 1 241 ? 21.147 -0.077 6.380 1.00 88.88 241 ASP A CA 1
ATOM 1877 C C . ASP A 1 241 ? 21.648 0.440 5.021 1.00 88.88 241 ASP A C 1
ATOM 1879 O O . ASP A 1 241 ? 21.776 -0.298 4.037 1.00 88.88 241 ASP A O 1
ATOM 1883 N N . PHE A 1 242 ? 21.900 1.749 4.949 1.00 85.38 242 PHE A N 1
ATOM 1884 C CA . PHE A 1 242 ? 22.370 2.379 3.719 1.00 85.38 242 PHE A CA 1
ATOM 1885 C C . PHE A 1 242 ? 23.763 1.884 3.312 1.00 85.38 242 PHE A C 1
ATOM 1887 O O . PHE A 1 242 ? 24.117 2.008 2.141 1.00 85.38 242 PHE A O 1
ATOM 1894 N N . GLY A 1 243 ? 24.557 1.344 4.243 1.00 82.88 243 GLY A N 1
ATOM 1895 C CA . GLY A 1 243 ? 25.852 0.733 3.969 1.00 82.88 243 GLY A CA 1
ATOM 1896 C C . GLY A 1 243 ? 25.692 -0.561 3.179 1.00 82.88 243 GLY A C 1
ATOM 1897 O O . GLY A 1 243 ? 26.335 -0.714 2.139 1.00 82.88 243 GLY A O 1
ATOM 1898 N N . ILE A 1 244 ? 24.770 -1.428 3.606 1.00 87.31 244 ILE A N 1
ATOM 1899 C CA . ILE A 1 244 ? 24.412 -2.656 2.879 1.00 87.31 244 ILE A CA 1
ATOM 1900 C C . ILE A 1 244 ? 23.842 -2.311 1.501 1.00 87.31 244 ILE A C 1
ATOM 1902 O O . ILE A 1 244 ? 24.345 -2.812 0.495 1.00 87.31 244 ILE A O 1
ATOM 1906 N N . LEU A 1 245 ? 22.847 -1.418 1.427 1.00 88.81 245 LEU A N 1
ATOM 1907 C CA . LEU A 1 245 ? 22.233 -1.024 0.152 1.00 88.81 245 LEU A CA 1
ATOM 1908 C C . LEU A 1 245 ? 23.275 -0.455 -0.823 1.00 88.81 245 LEU A C 1
ATOM 1910 O O . LEU A 1 245 ? 23.325 -0.843 -1.990 1.00 88.81 245 LEU A O 1
ATOM 1914 N N . LYS A 1 246 ? 24.138 0.444 -0.336 1.00 89.38 246 LYS A N 1
ATOM 1915 C CA . LYS A 1 246 ? 25.206 1.057 -1.130 1.00 89.38 246 LYS A CA 1
ATOM 1916 C C . LYS A 1 246 ? 26.215 0.027 -1.634 1.00 89.38 246 LYS A C 1
ATOM 1918 O O . LYS A 1 246 ? 26.625 0.131 -2.785 1.00 89.38 246 LYS A O 1
ATOM 1923 N N . ALA A 1 247 ? 26.628 -0.923 -0.794 1.00 87.88 247 ALA A N 1
ATOM 1924 C CA . ALA A 1 247 ? 27.576 -1.966 -1.181 1.00 87.88 247 ALA A CA 1
ATOM 1925 C C . ALA A 1 247 ? 26.979 -2.878 -2.258 1.00 87.88 247 ALA A C 1
ATOM 1927 O O . ALA A 1 247 ? 27.562 -3.022 -3.323 1.00 87.88 247 ALA A O 1
ATOM 1928 N N . ARG A 1 248 ? 25.761 -3.383 -2.041 1.00 92.62 248 ARG A N 1
ATOM 1929 C CA . ARG A 1 248 ? 25.064 -4.269 -2.987 1.00 92.62 248 ARG A CA 1
ATOM 1930 C C . ARG A 1 248 ? 24.859 -3.623 -4.358 1.00 92.62 248 ARG A C 1
ATOM 1932 O O . ARG A 1 248 ? 25.094 -4.262 -5.380 1.00 92.62 248 ARG A O 1
ATOM 1939 N N . LEU A 1 249 ? 24.444 -2.355 -4.382 1.00 93.00 249 LEU A N 1
ATOM 1940 C CA . LEU A 1 249 ? 24.276 -1.602 -5.627 1.00 93.00 249 LEU A CA 1
ATOM 1941 C C . LEU A 1 249 ? 25.593 -1.366 -6.351 1.00 93.00 249 LEU A C 1
ATOM 1943 O O . LEU A 1 249 ? 25.653 -1.571 -7.560 1.00 93.00 249 LEU A O 1
ATOM 1947 N N . ARG A 1 250 ? 26.633 -0.960 -5.618 1.00 92.81 250 ARG A N 1
ATOM 1948 C CA . ARG A 1 250 ? 27.976 -0.811 -6.175 1.00 92.81 250 ARG A CA 1
ATOM 1949 C C . ARG A 1 250 ? 28.454 -2.122 -6.776 1.00 92.81 250 ARG A C 1
ATOM 1951 O O . ARG A 1 250 ? 28.756 -2.143 -7.954 1.00 92.81 250 ARG A O 1
ATOM 1958 N N . ASP A 1 251 ? 28.448 -3.206 -6.007 1.00 93.81 251 ASP A N 1
ATOM 1959 C CA . ASP A 1 251 ? 28.965 -4.499 -6.455 1.00 93.81 251 ASP A CA 1
ATOM 1960 C C . ASP A 1 251 ? 28.244 -4.980 -7.718 1.00 93.81 251 ASP A C 1
ATOM 1962 O O . ASP A 1 251 ? 28.866 -5.511 -8.634 1.00 93.81 251 ASP A O 1
ATOM 1966 N N . TRP A 1 252 ? 26.930 -4.756 -7.809 1.00 97.31 252 TRP A N 1
ATOM 1967 C CA . TRP A 1 252 ? 26.172 -5.112 -9.003 1.00 97.31 252 TRP A CA 1
ATOM 1968 C C . TRP A 1 252 ? 26.506 -4.221 -10.200 1.00 97.31 252 TRP A C 1
ATOM 1970 O O . TRP A 1 252 ? 26.713 -4.744 -11.294 1.00 97.31 252 TRP A O 1
ATOM 1980 N N . ILE A 1 253 ? 26.585 -2.900 -10.021 1.00 96.94 253 ILE A N 1
ATOM 1981 C CA . ILE A 1 253 ? 26.965 -1.966 -11.092 1.00 96.94 253 ILE A CA 1
ATOM 1982 C C . ILE A 1 253 ? 28.389 -2.271 -11.568 1.00 96.94 253 ILE A C 1
ATOM 1984 O O . ILE A 1 253 ? 28.610 -2.437 -12.768 1.00 96.94 253 ILE A O 1
ATOM 1988 N N . ASP A 1 254 ? 29.321 -2.450 -10.638 1.00 95.69 254 ASP A N 1
ATOM 1989 C CA . ASP A 1 254 ? 30.717 -2.782 -10.896 1.00 95.69 254 ASP A CA 1
ATOM 1990 C C . ASP A 1 254 ? 30.863 -4.149 -11.554 1.00 95.69 254 ASP A C 1
ATOM 1992 O O . ASP A 1 254 ? 31.766 -4.341 -12.358 1.00 95.69 254 ASP A O 1
ATOM 1996 N N . ALA A 1 255 ? 29.987 -5.114 -11.275 1.00 95.88 255 ALA A N 1
ATOM 1997 C CA . ALA A 1 255 ? 30.021 -6.426 -11.917 1.00 95.88 255 ALA A CA 1
ATOM 1998 C C . ALA A 1 255 ? 29.377 -6.431 -13.311 1.00 95.88 255 ALA A C 1
ATOM 2000 O O . ALA A 1 255 ? 29.822 -7.184 -14.176 1.00 95.88 255 ALA A O 1
ATOM 2001 N N . ASN A 1 256 ? 28.364 -5.595 -13.555 1.00 96.38 256 ASN A N 1
ATOM 2002 C CA . ASN A 1 256 ? 27.513 -5.710 -14.743 1.00 96.38 256 ASN A CA 1
ATOM 2003 C C . ASN A 1 256 ? 27.689 -4.572 -15.752 1.00 96.38 256 ASN A C 1
ATOM 2005 O O . ASN A 1 256 ? 27.687 -4.834 -16.951 1.00 96.38 256 ASN A O 1
ATOM 2009 N N . LEU A 1 257 ? 27.843 -3.330 -15.293 1.00 96.94 257 LEU A N 1
ATOM 2010 C CA . LEU A 1 257 ? 27.763 -2.136 -16.140 1.00 96.94 257 LEU A CA 1
ATOM 2011 C C . LEU A 1 257 ? 29.104 -1.416 -16.284 1.00 96.94 257 LEU A C 1
ATOM 2013 O O . LEU A 1 257 ? 29.484 -1.058 -17.399 1.00 96.94 257 LEU A O 1
ATOM 2017 N N . ASP A 1 258 ? 29.808 -1.209 -15.170 1.00 97.56 258 ASP A N 1
ATOM 2018 C CA . ASP A 1 258 ? 31.018 -0.387 -15.121 1.00 97.56 258 ASP A CA 1
ATOM 2019 C C . ASP A 1 258 ? 32.166 -0.989 -15.943 1.00 97.56 258 ASP A C 1
ATOM 2021 O O . ASP A 1 258 ? 32.340 -2.210 -15.982 1.00 97.56 258 ASP A O 1
ATOM 2025 N N . HIS A 1 259 ? 32.952 -0.142 -16.606 1.00 96.56 259 HIS A N 1
ATOM 2026 C CA . HIS A 1 259 ? 34.037 -0.513 -17.519 1.00 96.56 259 HIS A CA 1
ATOM 2027 C C . HIS A 1 259 ? 33.633 -1.595 -18.540 1.00 96.56 259 HIS A C 1
ATOM 2029 O O . HIS A 1 259 ? 34.379 -2.538 -18.817 1.00 96.56 259 HIS A O 1
ATOM 2035 N N . GLY A 1 260 ? 32.424 -1.475 -19.090 1.00 96.25 260 GLY A N 1
ATOM 2036 C CA . GLY A 1 260 ? 31.870 -2.396 -20.078 1.00 96.25 260 GLY A CA 1
ATOM 2037 C C . GLY A 1 260 ? 31.095 -1.688 -21.183 1.00 96.25 260 GLY A C 1
ATOM 2038 O O . GLY A 1 260 ? 31.277 -0.496 -21.442 1.00 96.25 260 GLY A O 1
ATOM 2039 N N . ALA A 1 261 ? 30.226 -2.446 -21.843 1.00 97.50 261 ALA A N 1
ATOM 2040 C CA . ALA A 1 261 ? 29.238 -1.922 -22.773 1.00 97.50 261 ALA A CA 1
ATOM 2041 C C . ALA A 1 261 ? 27.829 -2.406 -22.408 1.00 97.50 261 ALA A C 1
ATOM 2043 O O . ALA A 1 261 ? 27.647 -3.521 -21.922 1.00 97.50 261 ALA A O 1
ATOM 2044 N N . MET A 1 262 ? 26.829 -1.586 -22.704 1.00 97.50 262 MET A N 1
ATOM 2045 C CA . MET A 1 262 ? 25.413 -1.923 -22.681 1.00 97.50 262 MET A CA 1
ATOM 2046 C C . MET A 1 262 ? 24.897 -1.915 -24.118 1.00 97.50 262 MET A C 1
ATOM 2048 O O . MET A 1 262 ? 25.031 -0.907 -24.811 1.00 97.50 262 MET A O 1
ATOM 2052 N N . LEU A 1 263 ? 24.299 -3.013 -24.576 1.00 97.75 263 LEU A N 1
ATOM 2053 C CA . LEU A 1 263 ? 23.688 -3.108 -25.907 1.00 97.75 263 LEU A CA 1
ATOM 2054 C C . LEU A 1 263 ? 22.342 -3.815 -25.821 1.00 97.75 263 LEU A C 1
ATOM 2056 O O . LEU A 1 263 ? 22.150 -4.664 -24.952 1.00 97.75 263 LEU A O 1
ATOM 2060 N N . GLY A 1 264 ? 21.433 -3.512 -26.749 1.00 97.06 264 GLY A N 1
ATOM 2061 C CA . GLY A 1 264 ? 20.254 -4.353 -26.948 1.00 97.06 264 GLY A CA 1
ATOM 2062 C C . GLY A 1 264 ? 20.671 -5.768 -27.347 1.00 97.06 264 GLY A C 1
ATOM 2063 O O . GLY A 1 264 ? 21.662 -5.950 -28.059 1.00 97.06 264 GLY A O 1
ATOM 2064 N N . HIS A 1 265 ? 19.939 -6.783 -26.891 1.00 94.56 265 HIS A N 1
ATOM 2065 C CA . HIS A 1 265 ? 20.315 -8.185 -27.102 1.00 94.56 265 HIS A CA 1
ATOM 2066 C C . HIS A 1 265 ? 20.427 -8.565 -28.587 1.00 94.56 265 HIS A C 1
ATOM 2068 O O . HIS A 1 265 ? 21.161 -9.492 -28.932 1.00 94.56 265 HIS A O 1
ATOM 2074 N N . ALA A 1 266 ? 19.707 -7.846 -29.452 1.00 92.00 266 ALA A N 1
ATOM 2075 C CA . ALA A 1 266 ? 19.702 -8.018 -30.898 1.00 92.00 266 ALA A CA 1
ATOM 2076 C C . ALA A 1 266 ? 20.743 -7.148 -31.638 1.00 92.00 266 ALA A C 1
ATOM 2078 O O . ALA A 1 266 ? 20.757 -7.148 -32.870 1.00 92.00 266 ALA A O 1
ATOM 2079 N N . ASP A 1 267 ? 21.603 -6.390 -30.942 1.00 96.38 267 ASP A N 1
ATOM 2080 C CA . ASP A 1 267 ? 22.613 -5.558 -31.608 1.00 96.38 267 ASP A CA 1
ATOM 2081 C C . ASP A 1 267 ? 23.652 -6.435 -32.346 1.00 96.38 267 ASP A C 1
ATOM 2083 O O . ASP A 1 267 ? 24.227 -7.352 -31.747 1.00 96.38 267 ASP A O 1
ATOM 2087 N N . PRO A 1 268 ? 23.957 -6.155 -33.630 1.00 95.94 268 PRO A N 1
ATOM 2088 C CA . PRO A 1 268 ? 24.924 -6.929 -34.410 1.00 95.94 268 PRO A CA 1
ATOM 2089 C C . PRO A 1 268 ? 26.346 -6.986 -33.832 1.00 95.94 268 PRO A C 1
ATOM 2091 O O . PRO A 1 268 ? 27.124 -7.847 -34.237 1.00 95.94 268 PRO A O 1
ATOM 2094 N N . LEU A 1 269 ? 26.716 -6.082 -32.918 1.00 96.25 269 LEU A N 1
ATOM 2095 C CA . LEU A 1 269 ? 28.024 -6.099 -32.255 1.00 96.25 269 LEU A CA 1
ATOM 2096 C C . LEU A 1 269 ? 28.107 -7.118 -31.110 1.00 96.25 269 LEU A C 1
ATOM 2098 O O . LEU A 1 269 ? 29.217 -7.483 -30.718 1.00 96.25 269 LEU A O 1
ATOM 2102 N N . VAL A 1 270 ? 26.974 -7.612 -30.593 1.00 96.62 270 VAL A N 1
ATOM 2103 C CA . VAL A 1 270 ? 26.937 -8.545 -29.452 1.00 96.62 270 VAL A CA 1
ATOM 2104 C C . VAL A 1 270 ? 27.803 -9.793 -29.691 1.00 96.62 270 VAL A C 1
ATOM 2106 O O . VAL A 1 270 ? 28.633 -10.087 -28.828 1.00 96.62 270 VAL A O 1
ATOM 2109 N N . PRO A 1 271 ? 27.710 -10.517 -30.831 1.00 97.06 271 PRO A N 1
ATOM 2110 C CA . PRO A 1 271 ? 28.515 -11.722 -31.041 1.00 97.06 271 PRO A CA 1
ATOM 2111 C C . PRO A 1 271 ? 30.023 -11.446 -31.045 1.00 97.06 271 PRO A C 1
ATOM 2113 O O . PRO A 1 271 ? 30.786 -12.216 -30.467 1.00 97.06 271 PRO A O 1
ATOM 2116 N N . ALA A 1 272 ? 30.450 -10.338 -31.659 1.00 97.38 272 ALA A N 1
ATOM 2117 C CA . ALA A 1 272 ? 31.862 -9.969 -31.746 1.00 97.38 272 ALA A CA 1
ATOM 2118 C C . ALA A 1 272 ? 32.440 -9.602 -30.370 1.00 97.38 272 ALA A C 1
ATOM 2120 O O . ALA A 1 272 ? 33.510 -10.078 -30.002 1.00 97.38 272 ALA A O 1
ATOM 2121 N N . LEU A 1 273 ? 31.707 -8.812 -29.578 1.00 95.88 273 LEU A N 1
ATOM 2122 C CA . LEU A 1 273 ? 32.141 -8.423 -28.234 1.00 95.88 273 LEU A CA 1
ATOM 2123 C C . LEU A 1 273 ? 32.235 -9.626 -27.287 1.00 95.88 273 LEU A C 1
ATOM 2125 O O . LEU A 1 273 ? 33.191 -9.727 -26.519 1.00 95.88 273 LEU A O 1
ATOM 2129 N N . LEU A 1 274 ? 31.283 -10.562 -27.362 1.00 94.25 274 LEU A N 1
ATOM 2130 C CA . LEU A 1 274 ? 31.319 -11.785 -26.555 1.00 94.25 274 LEU A CA 1
ATOM 2131 C C . LEU A 1 274 ? 32.461 -12.725 -26.966 1.00 94.25 274 LEU A C 1
ATOM 2133 O O . LEU A 1 274 ? 33.092 -13.317 -26.090 1.00 94.25 274 LEU A O 1
ATOM 2137 N N . ALA A 1 275 ? 32.754 -12.845 -28.267 1.00 97.25 275 ALA A N 1
ATOM 2138 C CA . ALA A 1 275 ? 33.871 -13.654 -28.762 1.00 97.25 275 ALA A CA 1
ATOM 2139 C C . ALA A 1 275 ? 35.221 -13.173 -28.201 1.00 97.25 275 ALA A C 1
ATOM 2141 O O . ALA A 1 275 ? 36.049 -13.988 -27.797 1.00 97.25 275 ALA A O 1
ATOM 2142 N N . GLU A 1 276 ? 35.385 -11.855 -28.074 1.00 97.38 276 GLU A N 1
ATOM 2143 C CA . GLU A 1 276 ? 36.567 -11.211 -27.487 1.00 97.38 276 GLU A CA 1
ATOM 2144 C C . GLU A 1 276 ? 36.495 -11.069 -25.958 1.00 97.38 276 GLU A C 1
ATOM 2146 O O . GLU A 1 276 ? 37.335 -10.412 -25.346 1.00 97.38 276 GLU A O 1
ATOM 2151 N N . ARG A 1 277 ? 35.494 -11.685 -25.310 1.00 94.88 277 ARG A N 1
ATOM 2152 C CA . ARG A 1 277 ? 35.299 -11.658 -23.849 1.00 94.88 277 ARG A CA 1
ATOM 2153 C C . ARG A 1 277 ? 35.194 -10.241 -23.273 1.00 94.88 277 ARG A C 1
ATOM 2155 O O . ARG A 1 277 ? 35.547 -10.009 -22.117 1.00 94.88 277 ARG A O 1
ATOM 2162 N N . SER A 1 278 ? 34.697 -9.297 -24.070 1.00 95.62 278 SER A N 1
ATOM 2163 C CA . SER A 1 278 ? 34.387 -7.953 -23.592 1.00 95.62 278 SER A CA 1
ATOM 2164 C C . SER A 1 278 ? 33.225 -8.008 -22.608 1.00 95.62 278 SER A C 1
ATOM 2166 O O . SER A 1 278 ? 32.256 -8.747 -22.803 1.00 95.62 278 SER A O 1
ATOM 2168 N N . LYS A 1 279 ? 33.306 -7.199 -21.553 1.00 97.19 279 LYS A N 1
ATOM 2169 C CA . LYS A 1 279 ? 32.224 -7.064 -20.584 1.00 97.19 279 LYS A CA 1
ATOM 2170 C C . LYS A 1 279 ? 31.021 -6.400 -21.245 1.00 97.19 279 LYS A C 1
ATOM 2172 O O . LYS A 1 279 ? 31.109 -5.260 -21.699 1.00 97.19 279 LYS A O 1
ATOM 2177 N N . LEU A 1 280 ? 29.912 -7.127 -21.299 1.00 97.31 280 LEU A N 1
ATOM 2178 C CA . LEU A 1 280 ? 28.726 -6.714 -22.032 1.00 97.31 280 LEU A CA 1
ATOM 2179 C C . LEU A 1 280 ? 27.459 -7.035 -21.243 1.00 97.31 280 LEU A C 1
ATOM 2181 O O . LEU A 1 280 ? 27.148 -8.203 -21.006 1.00 97.31 280 LEU A O 1
ATOM 2185 N N . PHE A 1 281 ? 26.693 -5.998 -20.920 1.00 97.50 281 PHE A N 1
ATOM 2186 C CA . PHE A 1 281 ? 25.328 -6.134 -20.440 1.00 97.50 281 PHE A CA 1
ATOM 2187 C C . PHE A 1 281 ? 24.354 -6.099 -21.624 1.00 97.50 281 PHE A C 1
ATOM 2189 O O . PHE A 1 281 ? 24.371 -5.172 -22.437 1.00 97.50 281 PHE A O 1
ATOM 2196 N N . ARG A 1 282 ? 23.507 -7.128 -21.737 1.00 96.69 282 ARG A N 1
ATOM 2197 C CA . ARG A 1 282 ? 22.571 -7.311 -22.858 1.00 96.69 282 ARG A CA 1
ATOM 2198 C C . ARG A 1 282 ? 21.156 -6.959 -22.411 1.00 96.69 282 ARG A C 1
ATOM 2200 O O . ARG A 1 282 ? 20.533 -7.729 -21.690 1.00 96.69 282 ARG A O 1
ATOM 2207 N N . PHE A 1 283 ? 20.673 -5.810 -22.860 1.00 97.38 283 PHE A N 1
ATOM 2208 C CA . PHE A 1 283 ? 19.322 -5.311 -22.616 1.00 97.38 283 PHE A CA 1
ATOM 2209 C C . PHE A 1 283 ? 18.269 -6.154 -23.352 1.00 97.38 283 PHE A C 1
ATOM 2211 O O . PHE A 1 283 ? 18.501 -6.580 -24.481 1.00 97.38 283 PHE A O 1
ATOM 2218 N N . GLY A 1 284 ? 17.127 -6.404 -22.709 1.00 89.69 284 GLY A N 1
ATOM 2219 C CA . GLY A 1 284 ? 15.966 -7.092 -23.290 1.00 89.69 284 GLY A CA 1
ATOM 2220 C C . GLY A 1 284 ? 15.985 -8.617 -23.171 1.00 89.69 284 GLY A C 1
ATOM 2221 O O . GLY A 1 284 ? 14.933 -9.238 -23.265 1.00 89.69 284 GLY A O 1
ATOM 2222 N N . LEU A 1 285 ? 17.143 -9.230 -22.897 1.00 86.31 285 LEU A N 1
ATOM 2223 C CA . LEU A 1 285 ? 17.276 -10.692 -22.892 1.00 86.31 285 LEU A CA 1
ATOM 2224 C C . LEU A 1 285 ? 16.784 -11.336 -21.589 1.00 86.31 285 LEU A C 1
ATOM 2226 O O . LEU A 1 285 ? 15.789 -12.053 -21.578 1.00 86.31 285 LEU A O 1
ATOM 2230 N N . ASP A 1 286 ? 17.499 -11.075 -20.496 1.00 82.75 286 ASP A N 1
ATOM 2231 C CA . ASP A 1 286 ? 17.301 -11.738 -19.209 1.00 82.75 286 ASP A CA 1
ATOM 2232 C C . ASP A 1 286 ? 16.870 -10.726 -18.141 1.00 82.75 286 ASP A C 1
ATOM 2234 O O . ASP A 1 286 ? 17.116 -9.515 -18.251 1.00 82.75 286 ASP A O 1
ATOM 2238 N N . ALA A 1 287 ? 16.249 -11.222 -17.066 1.00 84.81 287 ALA A N 1
ATOM 2239 C CA . ALA A 1 287 ? 16.033 -10.428 -15.861 1.00 84.81 287 ALA A CA 1
ATOM 2240 C C . ALA A 1 287 ? 17.382 -9.877 -15.338 1.00 84.81 287 ALA A C 1
ATOM 2242 O O . ALA A 1 287 ? 18.383 -10.593 -15.375 1.00 84.81 287 ALA A O 1
ATOM 2243 N N . PRO A 1 288 ? 17.440 -8.620 -14.856 1.00 91.69 288 PRO A N 1
ATOM 2244 C CA . PRO A 1 288 ? 16.316 -7.705 -14.632 1.00 91.69 288 PRO A CA 1
ATOM 2245 C C . PRO A 1 288 ? 15.897 -6.872 -15.860 1.00 91.69 288 PRO A C 1
ATOM 2247 O O . PRO A 1 288 ? 14.931 -6.116 -15.782 1.00 91.69 288 PRO A O 1
ATOM 2250 N N . SER A 1 289 ? 16.570 -7.013 -17.004 1.00 93.19 289 SER A N 1
ATOM 2251 C CA . SER A 1 289 ? 16.360 -6.173 -18.194 1.00 93.19 289 SER A CA 1
ATOM 2252 C C . SER A 1 289 ? 15.301 -6.669 -19.184 1.00 93.19 289 SER A C 1
ATOM 2254 O O . SER A 1 289 ? 15.075 -6.013 -20.195 1.00 93.19 289 SER A O 1
ATOM 2256 N N . HIS A 1 290 ? 14.658 -7.811 -18.933 1.00 90.38 290 HIS A N 1
ATOM 2257 C CA . HIS A 1 290 ? 13.639 -8.361 -19.830 1.00 90.38 290 HIS A CA 1
ATOM 2258 C C . HIS A 1 290 ? 12.537 -7.326 -20.140 1.00 90.38 290 HIS A C 1
ATOM 2260 O O . HIS A 1 290 ? 11.972 -6.716 -19.224 1.00 90.38 290 HIS A O 1
ATOM 2266 N N . GLY A 1 291 ? 12.258 -7.109 -21.429 1.00 89.56 291 GLY A N 1
ATOM 2267 C CA . GLY A 1 291 ? 11.335 -6.079 -21.927 1.00 89.56 291 GLY A CA 1
ATOM 2268 C C . GLY A 1 291 ? 11.907 -4.654 -22.005 1.00 89.56 291 GLY A C 1
ATOM 2269 O O . GLY A 1 291 ? 11.206 -3.747 -22.443 1.00 89.56 291 GLY A O 1
ATOM 2270 N N . LEU A 1 292 ? 13.165 -4.438 -21.602 1.00 93.00 292 LEU A N 1
ATOM 2271 C CA . LEU A 1 292 ? 13.911 -3.191 -21.802 1.00 93.00 292 LEU A CA 1
ATOM 2272 C C . LEU A 1 292 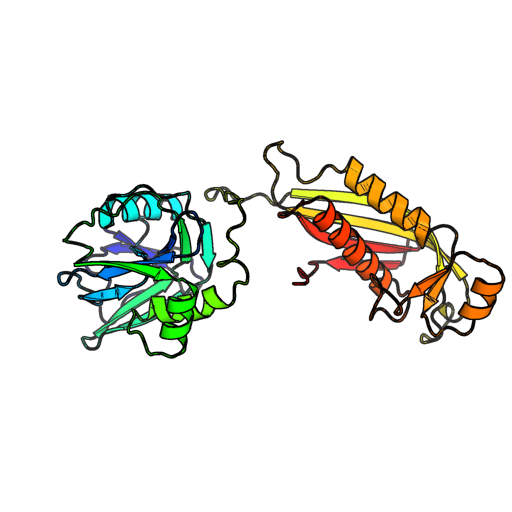? 14.872 -3.391 -22.972 1.00 93.00 292 LEU A C 1
ATOM 2274 O O . LEU A 1 292 ? 16.032 -3.724 -22.773 1.00 93.00 292 LEU A O 1
ATOM 2278 N N . GLU A 1 293 ? 14.389 -3.234 -24.200 1.00 92.19 293 GLU A N 1
ATOM 2279 C CA . GLU A 1 293 ? 15.114 -3.682 -25.402 1.00 92.19 293 GLU A CA 1
ATOM 2280 C C . GLU A 1 293 ? 16.441 -2.955 -25.663 1.00 92.19 293 GLU A C 1
ATOM 2282 O O . GLU A 1 293 ? 17.359 -3.519 -26.257 1.00 92.19 293 GLU A O 1
ATOM 2287 N N . TRP A 1 294 ? 16.560 -1.700 -25.224 1.00 95.50 294 TRP A N 1
ATOM 2288 C CA . TRP A 1 294 ? 17.708 -0.847 -25.533 1.00 95.50 294 TRP A CA 1
ATOM 2289 C C . TRP A 1 294 ? 18.188 -0.051 -24.316 1.00 95.50 294 TRP A C 1
ATOM 2291 O O . TRP A 1 294 ? 17.361 0.366 -23.506 1.00 95.50 294 TRP A O 1
ATOM 2301 N N . PRO A 1 295 ? 19.499 0.229 -24.201 1.00 95.19 295 PRO A N 1
ATOM 2302 C CA . PRO A 1 295 ? 20.102 0.949 -23.077 1.00 95.19 295 PRO A CA 1
ATOM 2303 C C . PRO A 1 295 ? 19.923 2.473 -23.190 1.00 95.19 295 PRO A C 1
ATOM 2305 O O . PRO A 1 295 ? 20.898 3.230 -23.209 1.00 95.19 295 PRO A O 1
ATOM 2308 N N . THR A 1 296 ? 18.678 2.934 -23.326 1.00 93.81 296 THR A N 1
ATOM 2309 C CA . THR A 1 296 ? 18.365 4.363 -23.186 1.00 93.81 296 THR A CA 1
ATOM 2310 C C . THR A 1 296 ? 18.499 4.770 -21.721 1.00 93.81 296 THR A C 1
ATOM 2312 O O . THR A 1 296 ? 18.394 3.926 -20.829 1.00 93.81 296 THR A O 1
ATOM 2315 N N . VAL A 1 297 ? 18.715 6.055 -21.446 1.00 92.44 297 VAL A N 1
ATOM 2316 C CA . VAL A 1 297 ? 18.848 6.549 -20.068 1.00 92.44 297 VAL A CA 1
ATOM 2317 C C . VAL A 1 297 ? 17.603 6.234 -19.218 1.00 92.44 297 VAL A C 1
ATOM 2319 O O . VAL A 1 297 ? 17.733 5.886 -18.043 1.00 92.44 297 VAL A O 1
ATOM 2322 N N . GLU A 1 298 ? 16.410 6.246 -19.818 1.00 93.06 298 GLU A N 1
ATOM 2323 C CA . GLU A 1 298 ? 15.149 5.846 -19.185 1.00 93.06 298 GLU A CA 1
ATOM 2324 C C . GLU A 1 298 ? 15.166 4.359 -18.812 1.00 93.06 298 GLU A C 1
ATOM 2326 O O . GLU A 1 298 ? 14.936 4.009 -17.655 1.00 93.06 298 GLU A O 1
ATOM 2331 N N . ASN A 1 299 ? 15.530 3.481 -19.750 1.00 95.06 299 ASN A N 1
ATOM 2332 C CA . ASN A 1 299 ? 15.595 2.041 -19.501 1.00 95.06 299 ASN A CA 1
ATOM 2333 C C . ASN A 1 299 ? 16.701 1.668 -18.506 1.00 95.06 299 ASN A C 1
ATOM 2335 O O . ASN A 1 299 ? 16.542 0.722 -17.740 1.00 95.06 299 ASN A O 1
ATOM 2339 N N . VAL A 1 300 ? 17.814 2.407 -18.471 1.00 95.81 300 VAL A N 1
ATOM 2340 C CA . VAL A 1 300 ? 18.851 2.240 -17.440 1.00 95.81 300 VAL A CA 1
ATOM 2341 C C . VAL A 1 300 ? 18.303 2.638 -16.065 1.00 95.81 300 VAL A C 1
ATOM 2343 O O . VAL A 1 300 ? 18.565 1.944 -15.083 1.00 95.81 300 VAL A O 1
ATOM 2346 N N . SER A 1 301 ? 17.505 3.709 -15.974 1.00 95.50 301 SER A N 1
ATOM 2347 C CA . SER A 1 301 ? 16.860 4.098 -14.711 1.00 95.50 301 SER A CA 1
ATOM 2348 C C . SER A 1 301 ? 15.882 3.033 -14.204 1.00 95.50 301 SER A C 1
ATOM 2350 O O . SER A 1 301 ? 15.915 2.676 -13.025 1.00 95.50 301 SER A O 1
ATOM 2352 N N . GLU A 1 302 ? 15.096 2.438 -15.102 1.00 94.94 302 GLU A N 1
ATOM 2353 C CA . GLU A 1 302 ? 14.196 1.333 -14.780 1.00 94.94 302 GLU A CA 1
ATOM 2354 C C . GLU A 1 302 ? 14.959 0.049 -14.414 1.00 94.94 302 GLU A C 1
ATOM 2356 O O . GLU A 1 302 ? 14.626 -0.605 -13.425 1.00 94.94 302 GLU A O 1
ATOM 2361 N N . LEU A 1 303 ? 16.028 -0.295 -15.136 1.00 96.62 303 LEU A N 1
ATOM 2362 C CA . LEU A 1 303 ? 16.894 -1.428 -14.805 1.00 96.62 303 LEU A CA 1
ATOM 2363 C C . LEU A 1 303 ? 17.422 -1.321 -13.369 1.00 96.62 303 LEU A C 1
ATOM 2365 O O . LEU A 1 303 ? 17.327 -2.277 -12.598 1.00 96.62 303 LEU A O 1
ATOM 2369 N N . LEU A 1 304 ? 17.952 -0.155 -12.996 1.00 96.94 304 LEU A N 1
ATOM 2370 C CA . LEU A 1 304 ? 18.479 0.077 -11.653 1.00 96.94 304 LEU A CA 1
ATOM 2371 C C . LEU A 1 304 ? 17.373 0.063 -10.590 1.00 96.94 304 LEU A C 1
ATOM 2373 O O . LEU A 1 304 ? 17.615 -0.409 -9.477 1.00 96.94 304 LEU A O 1
ATOM 2377 N N . ALA A 1 305 ? 16.156 0.500 -10.920 1.00 95.19 305 ALA A N 1
ATOM 2378 C CA . ALA A 1 305 ? 15.005 0.352 -10.034 1.00 95.19 305 ALA A CA 1
ATOM 2379 C C . ALA A 1 305 ? 14.648 -1.128 -9.805 1.00 95.19 305 ALA A C 1
ATOM 2381 O O . ALA A 1 305 ? 14.498 -1.538 -8.654 1.00 95.19 305 ALA A O 1
ATOM 2382 N N . ARG A 1 306 ? 14.618 -1.957 -10.860 1.00 95.25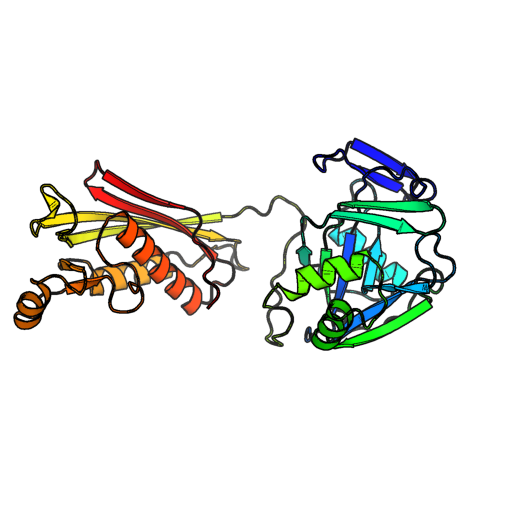 306 ARG A N 1
ATOM 2383 C CA . ARG A 1 306 ? 14.375 -3.412 -10.763 1.00 95.25 306 ARG A CA 1
ATOM 2384 C C . ARG A 1 306 ? 15.437 -4.121 -9.925 1.00 95.25 306 ARG A C 1
ATOM 2386 O O . ARG A 1 306 ? 15.100 -4.926 -9.061 1.00 95.25 306 ARG A O 1
ATOM 2393 N N . VAL A 1 307 ? 16.712 -3.793 -10.139 1.00 95.00 307 VAL A N 1
ATOM 2394 C CA . VAL A 1 307 ? 17.838 -4.319 -9.345 1.00 95.00 307 VAL A CA 1
ATOM 2395 C C . VAL A 1 307 ? 17.686 -3.938 -7.874 1.00 95.00 307 VAL A C 1
ATOM 2397 O O . VAL A 1 307 ? 17.790 -4.789 -6.993 1.00 95.00 307 VAL A O 1
ATOM 2400 N N . THR A 1 308 ? 17.384 -2.666 -7.604 1.00 95.06 308 THR A N 1
ATOM 2401 C CA . THR A 1 308 ? 17.192 -2.169 -6.236 1.00 95.06 308 THR A CA 1
ATOM 2402 C C . THR A 1 308 ? 16.008 -2.852 -5.557 1.00 95.06 308 THR A C 1
ATOM 2404 O O . THR A 1 308 ? 16.125 -3.263 -4.406 1.00 95.06 308 THR A O 1
ATOM 2407 N N . ALA A 1 309 ? 14.888 -3.021 -6.264 1.00 89.88 309 ALA A N 1
ATOM 2408 C CA . ALA A 1 309 ? 13.718 -3.733 -5.760 1.00 89.88 309 ALA A CA 1
ATOM 2409 C C . ALA A 1 309 ? 14.046 -5.197 -5.419 1.00 89.88 309 ALA A C 1
ATOM 2411 O O . ALA A 1 309 ? 13.631 -5.682 -4.368 1.00 89.88 309 ALA A O 1
ATOM 2412 N N . GLY A 1 310 ? 14.854 -5.870 -6.246 1.00 88.69 310 GLY A N 1
ATOM 2413 C CA . GLY A 1 310 ? 15.382 -7.202 -5.944 1.00 88.69 310 GLY A CA 1
ATOM 2414 C C . GLY A 1 310 ? 16.188 -7.230 -4.642 1.00 88.69 310 GLY A C 1
ATOM 2415 O O . GLY A 1 310 ? 15.944 -8.073 -3.786 1.00 88.69 310 GLY A O 1
ATOM 2416 N N . PHE A 1 311 ? 17.081 -6.260 -4.427 1.00 90.94 311 PHE A N 1
ATOM 2417 C CA . PHE A 1 311 ? 17.867 -6.182 -3.188 1.00 90.94 311 PHE A CA 1
ATOM 2418 C C . PHE A 1 311 ? 17.032 -5.878 -1.952 1.00 90.94 311 PHE A C 1
ATOM 2420 O O . PHE A 1 311 ? 17.285 -6.456 -0.900 1.00 90.94 311 PHE A O 1
ATOM 2427 N N . ILE A 1 312 ? 16.039 -5.000 -2.077 1.00 87.81 312 ILE A N 1
ATOM 2428 C CA . ILE A 1 312 ? 15.062 -4.722 -1.020 1.00 87.81 312 ILE A CA 1
ATOM 2429 C C . ILE A 1 312 ? 14.340 -6.014 -0.621 1.00 87.81 312 ILE A C 1
ATOM 2431 O O . ILE A 1 312 ? 14.259 -6.325 0.569 1.00 87.81 312 ILE A O 1
ATOM 2435 N N . ALA A 1 313 ? 13.868 -6.783 -1.607 1.00 83.81 313 ALA A N 1
ATOM 2436 C CA . ALA A 1 313 ? 13.178 -8.047 -1.377 1.00 83.81 313 ALA A CA 1
ATOM 2437 C C . ALA A 1 313 ? 14.095 -9.090 -0.715 1.00 83.81 313 ALA A C 1
ATOM 2439 O O . ALA A 1 313 ? 13.718 -9.695 0.285 1.00 83.81 313 ALA A O 1
ATOM 2440 N N . GLU A 1 314 ? 15.320 -9.260 -1.216 1.00 82.06 314 GLU A N 1
ATOM 2441 C CA . GLU A 1 314 ? 16.304 -10.195 -0.655 1.00 82.06 314 GLU A CA 1
ATOM 2442 C C . GLU A 1 314 ? 16.762 -9.820 0.761 1.00 82.06 314 GLU A C 1
ATOM 2444 O O . GLU A 1 314 ? 17.046 -10.699 1.572 1.00 82.06 314 GLU A O 1
ATOM 2449 N N . ALA A 1 315 ? 16.841 -8.523 1.067 1.00 82.81 315 ALA A N 1
ATOM 2450 C CA . ALA A 1 315 ? 17.199 -8.019 2.391 1.00 82.81 315 ALA A CA 1
ATOM 2451 C C . ALA A 1 315 ? 16.028 -8.059 3.391 1.00 82.81 315 ALA A C 1
ATOM 2453 O O . ALA A 1 315 ? 16.230 -7.762 4.568 1.00 82.81 315 ALA A O 1
ATOM 2454 N N . GLY A 1 316 ? 14.816 -8.405 2.940 1.00 83.31 316 GLY A N 1
ATOM 2455 C CA . GLY A 1 316 ? 13.621 -8.445 3.782 1.00 83.31 316 GLY A CA 1
ATOM 2456 C C . GLY A 1 316 ? 13.117 -7.064 4.210 1.00 83.31 316 GLY A C 1
ATOM 2457 O O . GLY A 1 316 ? 12.426 -6.950 5.219 1.00 83.31 316 GLY A O 1
ATOM 2458 N N . TRP A 1 317 ? 13.444 -5.999 3.471 1.00 83.31 317 TRP A N 1
ATOM 2459 C CA . TRP A 1 317 ? 12.989 -4.637 3.774 1.00 83.31 317 TRP A CA 1
ATOM 2460 C C . TRP A 1 317 ? 11.557 -4.406 3.270 1.00 83.31 317 TRP A C 1
ATOM 2462 O O . TRP A 1 317 ? 11.312 -3.615 2.365 1.00 83.31 317 TRP A O 1
ATOM 2472 N N . SER A 1 318 ? 10.601 -5.117 3.868 1.00 74.81 318 SER A N 1
ATOM 2473 C CA . SER A 1 318 ? 9.197 -5.217 3.435 1.00 74.81 318 SER A CA 1
ATOM 2474 C C . SER A 1 318 ? 8.435 -3.886 3.365 1.00 74.81 318 SER A C 1
ATOM 2476 O O . SER A 1 318 ? 7.526 -3.752 2.550 1.00 74.81 318 SER A O 1
ATOM 2478 N N . ASN A 1 319 ? 8.825 -2.892 4.169 1.00 77.81 319 ASN A N 1
ATOM 2479 C CA . ASN A 1 319 ? 8.210 -1.556 4.209 1.00 77.81 319 ASN A CA 1
ATOM 2480 C C . ASN A 1 319 ? 8.991 -0.497 3.417 1.00 77.81 319 ASN A C 1
ATOM 2482 O O . ASN A 1 319 ? 8.751 0.702 3.580 1.00 77.81 319 ASN A O 1
ATOM 2486 N N . VAL A 1 320 ? 9.960 -0.925 2.608 1.00 86.19 320 VAL A N 1
ATOM 2487 C CA . VAL A 1 320 ? 10.819 -0.045 1.821 1.00 86.19 320 VAL A CA 1
ATOM 2488 C C . VAL A 1 320 ? 10.522 -0.262 0.351 1.00 86.19 320 VAL A C 1
ATOM 2490 O O . VAL A 1 320 ? 10.511 -1.387 -0.136 1.00 86.19 320 VAL A O 1
ATOM 2493 N N . THR A 1 321 ? 10.322 0.822 -0.383 1.00 90.25 321 THR A N 1
ATOM 2494 C CA . THR A 1 321 ? 10.162 0.775 -1.834 1.00 90.25 321 THR A CA 1
ATOM 2495 C C . THR A 1 321 ? 11.176 1.678 -2.506 1.00 90.25 321 THR A C 1
ATOM 2497 O O . THR A 1 321 ? 11.696 2.637 -1.926 1.00 90.25 321 THR A O 1
ATOM 2500 N N . VAL A 1 322 ? 11.453 1.386 -3.773 1.00 92.12 322 VAL A N 1
ATOM 2501 C CA . VAL A 1 322 ? 12.154 2.336 -4.633 1.00 92.12 322 VAL A CA 1
ATOM 2502 C C . VAL A 1 322 ? 11.233 3.538 -4.832 1.00 92.12 322 VAL A C 1
ATOM 2504 O O . VAL A 1 322 ? 10.116 3.404 -5.320 1.00 92.12 322 VAL A O 1
ATOM 2507 N N . HIS A 1 323 ? 11.680 4.716 -4.413 1.00 90.12 323 HIS A N 1
ATOM 2508 C CA . HIS A 1 323 ? 10.901 5.947 -4.527 1.00 90.12 323 HIS A CA 1
ATOM 2509 C C . HIS A 1 323 ? 11.285 6.739 -5.768 1.00 90.12 323 HIS A C 1
ATOM 2511 O O . HIS A 1 323 ? 10.422 7.262 -6.471 1.00 90.12 323 HIS A O 1
ATOM 2517 N N . ARG A 1 324 ? 12.592 6.820 -6.025 1.00 92.62 324 ARG A N 1
ATOM 2518 C CA . ARG A 1 324 ? 13.148 7.588 -7.129 1.00 92.62 324 ARG A CA 1
ATOM 2519 C C . ARG A 1 324 ? 14.449 6.961 -7.600 1.00 92.62 324 ARG A C 1
ATOM 2521 O O . ARG A 1 324 ? 15.314 6.660 -6.781 1.00 92.62 324 ARG A O 1
ATOM 2528 N N . VAL A 1 325 ? 14.615 6.833 -8.908 1.00 94.56 325 VAL A N 1
ATOM 2529 C CA . VAL A 1 325 ? 15.910 6.547 -9.530 1.00 94.56 325 VAL A CA 1
ATOM 2530 C C . VAL A 1 325 ? 16.187 7.623 -10.557 1.00 94.56 325 VAL A C 1
ATOM 2532 O O . VAL A 1 325 ? 15.424 7.803 -11.501 1.00 94.56 325 VAL A O 1
ATOM 2535 N N . LYS A 1 326 ? 17.287 8.345 -10.373 1.00 94.00 326 LYS A N 1
ATOM 2536 C CA . LYS A 1 326 ? 17.761 9.338 -11.330 1.00 94.00 326 LYS A CA 1
ATOM 2537 C C . LYS A 1 326 ? 19.060 8.853 -11.943 1.00 94.00 326 LYS A C 1
ATOM 2539 O O . LYS A 1 326 ? 20.014 8.592 -11.215 1.00 94.00 326 LYS A O 1
ATOM 2544 N N . VAL A 1 327 ? 19.097 8.784 -13.268 1.00 93.69 327 VAL A N 1
ATOM 2545 C CA . VAL A 1 327 ? 20.285 8.414 -14.040 1.00 93.69 327 VAL A CA 1
ATOM 2546 C C . VAL A 1 327 ? 20.689 9.579 -14.928 1.00 93.69 327 VAL A C 1
ATOM 2548 O O . VAL A 1 327 ? 19.853 10.250 -15.525 1.00 93.69 327 VAL A O 1
ATOM 2551 N N . THR A 1 328 ? 21.983 9.863 -14.975 1.00 89.62 328 THR A N 1
ATOM 2552 C CA . THR A 1 328 ? 22.572 10.984 -15.711 1.00 89.62 328 THR A CA 1
ATOM 2553 C C . THR A 1 328 ? 23.729 10.457 -16.551 1.00 89.62 328 THR A C 1
ATOM 2555 O O . THR A 1 328 ? 24.706 9.982 -15.990 1.00 89.62 328 THR A O 1
ATOM 2558 N N . GLU A 1 329 ? 23.603 10.517 -17.877 1.00 80.06 329 GLU A N 1
ATOM 2559 C CA . GLU A 1 329 ? 24.597 10.029 -18.856 1.00 80.06 329 GLU A CA 1
ATOM 2560 C C . GLU A 1 329 ? 25.686 11.082 -19.133 1.00 80.06 329 GLU A C 1
ATOM 2562 O O . GLU A 1 329 ? 26.819 10.780 -19.467 1.00 80.06 329 GLU A O 1
ATOM 2567 N N . THR A 1 330 ? 25.363 12.363 -18.961 1.00 70.62 330 THR A N 1
ATOM 2568 C CA . THR A 1 330 ? 26.314 13.485 -19.002 1.00 70.62 330 THR A CA 1
ATOM 2569 C C . THR A 1 330 ? 25.838 14.541 -18.015 1.00 70.62 330 THR A C 1
ATOM 2571 O O . THR A 1 330 ? 24.650 14.592 -17.716 1.00 70.62 330 THR A O 1
ATOM 2574 N N . HIS A 1 331 ? 26.693 15.461 -17.562 1.00 58.03 331 HIS A N 1
ATOM 2575 C CA . HIS A 1 331 ? 26.307 16.532 -16.620 1.00 58.03 331 HIS A CA 1
ATOM 2576 C C . HIS A 1 331 ? 25.191 17.479 -17.126 1.00 58.03 331 HIS A C 1
ATOM 2578 O O . HIS A 1 331 ? 24.786 18.383 -16.399 1.00 58.03 331 HIS A O 1
ATOM 2584 N N . VAL A 1 332 ? 24.686 17.279 -18.349 1.00 62.66 332 VAL A N 1
ATOM 2585 C CA . VAL A 1 332 ? 23.622 18.076 -18.972 1.00 62.66 332 VAL A CA 1
ATOM 2586 C C . VAL A 1 332 ? 22.361 17.283 -19.349 1.00 62.66 332 VAL A C 1
ATOM 2588 O O . VAL A 1 332 ? 21.365 17.917 -19.678 1.00 62.66 332 VAL A O 1
ATOM 2591 N N . ASN A 1 333 ? 22.355 15.941 -19.280 1.00 72.62 333 ASN A N 1
ATOM 2592 C CA . ASN A 1 333 ? 21.193 15.115 -19.652 1.00 72.62 333 ASN A CA 1
ATOM 2593 C C . ASN A 1 333 ? 20.912 14.026 -18.604 1.00 72.62 333 ASN A C 1
ATOM 2595 O O . ASN A 1 333 ? 21.812 13.263 -18.247 1.00 72.62 333 ASN A O 1
ATOM 2599 N N . ALA A 1 334 ? 19.661 13.927 -18.146 1.00 74.00 334 ALA A N 1
ATOM 2600 C CA . ALA A 1 334 ? 19.230 12.955 -17.143 1.00 74.00 334 ALA A CA 1
ATOM 2601 C C . ALA A 1 334 ? 17.808 12.445 -17.411 1.00 74.00 334 ALA A C 1
ATOM 2603 O O . ALA A 1 334 ? 16.980 13.189 -17.934 1.00 74.00 334 ALA A O 1
ATOM 2604 N N . ALA A 1 335 ? 17.526 11.217 -16.976 1.00 77.56 335 ALA A N 1
ATOM 2605 C CA . ALA A 1 335 ? 16.173 10.698 -16.821 1.00 77.56 335 ALA A CA 1
ATOM 2606 C C . ALA A 1 335 ? 15.899 10.359 -15.357 1.00 77.56 335 ALA A C 1
ATOM 2608 O O . ALA A 1 335 ? 16.803 10.031 -14.580 1.00 77.56 335 ALA A O 1
ATOM 2609 N N . GLU A 1 336 ? 14.631 10.465 -14.988 1.00 81.38 336 GLU A N 1
ATOM 2610 C CA . GLU A 1 336 ? 14.161 10.228 -13.638 1.00 81.38 336 GLU A CA 1
ATOM 2611 C C . GLU A 1 336 ? 12.921 9.349 -13.672 1.00 81.38 336 GLU A C 1
ATOM 2613 O O . GLU A 1 336 ? 11.963 9.630 -14.390 1.00 81.38 336 GLU A O 1
ATOM 2618 N N . LEU A 1 337 ? 12.955 8.304 -12.857 1.00 78.00 337 LEU A N 1
ATOM 2619 C CA . LEU A 1 337 ? 11.829 7.440 -12.588 1.00 78.00 337 LEU A CA 1
ATOM 2620 C C . LEU A 1 337 ? 11.360 7.694 -11.160 1.00 78.00 337 LEU A C 1
ATOM 2622 O O . LEU A 1 337 ? 12.084 7.401 -10.206 1.00 78.00 337 LEU A O 1
ATOM 2626 N N . THR A 1 338 ? 10.168 8.262 -11.024 1.00 74.31 338 THR A N 1
ATOM 2627 C CA . THR A 1 338 ? 9.488 8.510 -9.748 1.00 74.31 338 THR A CA 1
ATOM 2628 C C . THR A 1 338 ? 8.343 7.526 -9.571 1.00 74.31 338 THR A C 1
ATOM 2630 O O . THR A 1 338 ? 7.648 7.245 -10.541 1.00 74.31 338 THR A O 1
ATOM 2633 N N . GLU A 1 339 ? 8.121 7.062 -8.340 1.00 64.19 339 GLU A N 1
ATOM 2634 C CA . GLU A 1 339 ? 7.018 6.153 -7.987 1.00 64.19 339 GLU A CA 1
ATOM 2635 C C . GLU A 1 339 ? 7.096 4.816 -8.743 1.00 64.19 339 GLU A C 1
ATOM 2637 O O . GLU A 1 339 ? 6.320 4.519 -9.648 1.00 64.19 339 GLU A O 1
ATOM 2642 N N . TRP A 1 340 ? 8.072 3.986 -8.358 1.00 61.91 340 TRP A N 1
ATOM 2643 C CA . TRP A 1 340 ? 8.205 2.629 -8.884 1.00 61.91 340 TRP A CA 1
ATOM 2644 C C . TRP A 1 340 ? 6.986 1.783 -8.480 1.00 61.91 340 TRP A C 1
ATOM 2646 O O . TRP A 1 340 ? 6.741 1.630 -7.277 1.00 61.91 340 TRP A O 1
ATOM 2656 N N . PRO A 1 341 ? 6.229 1.205 -9.433 1.00 48.91 341 PRO A N 1
ATOM 2657 C CA . PRO A 1 341 ? 5.112 0.343 -9.088 1.00 48.91 341 PRO A CA 1
ATOM 2658 C C . PRO A 1 341 ? 5.647 -0.886 -8.357 1.00 48.91 341 PRO A C 1
ATOM 2660 O O . PRO A 1 341 ? 6.589 -1.539 -8.812 1.00 48.91 341 PRO A O 1
ATOM 2663 N N . SER A 1 342 ? 5.045 -1.225 -7.220 1.00 44.69 342 SER A N 1
ATOM 2664 C CA . SER A 1 342 ? 5.258 -2.510 -6.563 1.00 44.69 342 SER A CA 1
ATOM 2665 C C . SER A 1 342 ? 4.803 -3.604 -7.532 1.00 44.69 342 SER A C 1
ATOM 2667 O O . SER A 1 342 ? 3.619 -3.929 -7.616 1.00 44.69 342 SER A O 1
ATOM 2669 N N . LEU A 1 343 ? 5.738 -4.126 -8.333 1.00 37.94 343 LEU A N 1
ATOM 2670 C CA . LEU A 1 343 ? 5.490 -5.257 -9.216 1.00 37.94 343 LEU A CA 1
ATOM 2671 C C . LEU A 1 343 ? 5.090 -6.429 -8.322 1.00 37.94 343 LEU A C 1
ATOM 2673 O O . LEU A 1 343 ? 5.906 -6.976 -7.582 1.00 37.94 343 LEU A O 1
ATOM 2677 N N . SER A 1 344 ? 3.804 -6.762 -8.351 1.00 30.81 344 SER A N 1
ATOM 2678 C CA . SER A 1 344 ? 3.281 -7.968 -7.727 1.00 30.81 344 SER A CA 1
ATOM 2679 C C . SER A 1 344 ? 3.780 -9.147 -8.555 1.00 30.81 344 SER A C 1
ATOM 2681 O O . SER A 1 344 ? 3.263 -9.403 -9.641 1.00 30.81 344 SER A O 1
ATOM 2683 N N . ALA A 1 345 ? 4.832 -9.807 -8.065 1.00 30.53 345 ALA A N 1
ATOM 2684 C CA . ALA A 1 345 ? 5.238 -11.123 -8.551 1.00 30.53 345 ALA A CA 1
ATOM 2685 C C . ALA A 1 345 ? 4.119 -12.155 -8.324 1.00 30.53 345 ALA A C 1
ATOM 2687 O O . ALA A 1 345 ? 3.348 -12.014 -7.338 1.00 30.53 345 ALA A O 1
#

Foldseek 3Di:
DQQKWFAADPVRDGDDIGHPVPQWFLCRGETAKAAEWAAALLLFKTKKFQWAQLDPPPHRFIAHDFMTGAPPPHFNQVVVQVRCCQFFVFGKDRWAFDAQQDWDWDADPVNTIDGYRYTYTYIYTNDHTPGDNNTTVDMDIDGLVVLLVCLVVVVDTHDPSRSVVSVVNVVVPPSNGSDDDDDDDDTDPPQDKDKDKDKDKAKEWFADCVDDDDRNDTDIFIKIKIWIKIFGADPVRHLDPVVQLNVQLCVCCVQQGHQFYEAFQPDPCVVVCVVVVTRYDHACDDPPRNVVRGPDLQSVQVRSQRSSQVVCVVVVSVGMHGAKMKMDRHPVDIDMDGDDPPPDD

Sequence (345 aa):
MTDDVVLLDDAGRACGIAPKATVHDDNTPLHLAFSCYLFDPSYRFVLLTQRAWSKRTWPGIWSNSCCGHPPPGVDISEAIIERVHYELGVQMSSPQLALPDFRYRAAMENGVVENEVCPVYVGTIAEVPTPNPDEVAGYRWLPWTQLCDEVLADTRAVSPWCKLQVAKLAQIRNLHSGSRELVPFEASGRATTRTVTVRHNFETAHRLPILGGKCVNLHGHSWWTEITVAGALNEQGILVDFGILKARLRDWIDANLDHGAMLGHADPLVPALLAERSKLFRFGLDAPSHGLEWPTVENVSELLARVTAGFIAEAGWSNVTVHRVKVTETHVNAAELTEWPSLSA

Secondary structure (DSSP, 8-state):
---EEEEE-TTS-EEEEEEHHHH-STT---EE-EEEEEE-TTSSEEEEEEEPTT-SSSTT-EESSEEE-PPTT--HHHHHHHHHHHHHS---PPPEEEETT-EEEEE-TTS-EEEEE--EEEEE--SPP---TTTEEEEEEEEHHHHHHHHHTT-S---HHHHHHHHHHTTSTTSS---S-------SS----EEEEEEEEEEEEE--TTSSSGGGS-EEEEEEEEEEEEE---TTS-SS-HHHHHHHHHHHHHHHTTTEEEEETT-TTHHHHHHTT--EEEEBTSTTSBT--S--HHHHHHHHHHHHHHHHHHTT-TTEEEEEEEEEEETTEEEEEES------

InterPro domains:
  IPR000086 NUDIX hydrolase domain [PF00293] (30-161)
  IPR000086 NUDIX hydrolase domain [PS51462] (29-164)
  IPR007115 6-pyruvoyl tetrahydropterin synthase/QueD family [PF01242] (196-338)
  IPR011876 Isopentenyl-diphosphate delta-isomerase, type 1 [TIGR02150] (5-165)
  IPR011876 Isopentenyl-diphosphate delta-isomerase, type 1 [cd02885] (4-167)
  IPR015797 NUDIX hydrolase-like domain superfamily [SSF55811] (5-172)
  IPR038418 6-pyruvoyl tetrahydropterin synthase/QueD superfamily [G3DSA:3.30.479.10] (192-342)
  IPR056375 Isopentenyl-diphosphate delta-isomerase, bacteria [MF_00202] (3-177)